Protein AF-0000000085033219 (afdb_homodimer)

Nearest PDB structures (foldseek):
  3vfz-assembly3_A  TM=9.852E-01  e=6.776E-02  Mycobacterium tuberculosis
  5uxx-assembly1_A  TM=9.457E-01  e=5.211E-02  Bartonella quintana str. Toulouse
  6dxo-assembly1_A  TM=9.756E-01  e=1.223E-01  Streptomyces venezuelae ATCC 10712
  3hug-assembly6_K  TM=9.506E-01  e=1.146E-01  Mycobacterium tuberculosis H37Rv
  6kon-assembly1_F  TM=8.992E-01  e=1.814E-01  Mycobacterium tuberculosis H37Rv

InterPro domains:
  IPR002852 Uncharacterised protein family UPF0251 [PF02001] (40-96)
  IPR002852 Uncharacterised protein family UPF0251 [PTHR37478] (40-101)
  IPR013324 RNA polymerase sigma factor, region 3/4-like [SSF88659] (50-93)
  IPR036388 Winged helix-like DNA-binding domain superfamily [G3DSA:1.10.10.10] (45-96)

Radius of gyration: 21.9 Å; Cα contacts (8 Å, |Δi|>4): 342; chains: 2; bounding box: 58×66×78 Å

Organism: Pyrobaculum neutrophilum (strain DSM 2338 / JCM 9278 / NBRC 100436 / V24Sta) (NCBI:txid444157)

Solvent-accessible surface area (backbone atoms only — not comparable to full-atom values): 12509 Å² total; per-residue (Å²): 138,83,80,75,76,73,76,73,74,74,79,60,81,69,77,55,54,59,55,59,78,64,85,59,73,57,32,30,28,40,65,34,69,68,40,95,88,56,67,72,92,65,62,36,76,41,34,32,44,34,52,45,49,38,31,36,43,48,63,70,58,42,50,64,65,58,41,13,58,71,39,48,38,51,55,72,54,42,51,52,42,42,53,50,39,48,22,47,52,33,46,18,63,76,68,62,36,26,38,33,39,35,72,58,60,65,82,62,82,124,138,83,79,75,75,73,76,72,76,70,79,68,73,75,76,53,55,60,54,58,77,62,83,60,73,58,32,30,28,40,64,36,70,67,41,95,86,57,65,73,90,65,64,36,76,40,34,33,42,34,52,43,48,38,31,36,44,49,63,70,59,43,50,65,65,58,40,14,59,71,40,48,37,50,56,72,54,42,51,51,41,43,52,49,38,48,22,45,51,33,46,19,63,77,68,62,37,26,39,32,39,38,74,56,61,62,81,63,82,127

Sequence (220 aa):
MGHRRRHRWGHAGAKTRPTPTLPHEETLYIPLREAPGLRPTHYVELCSYELEAMYLIHVAGLTTEEAAQKIGVSKATLWRILEQARHKVAKALTERLPLKLVSCRDGEPQMGHRRRHRWGHAGAKTRPTPTLPHEETLYIPLREAPGLRPTHYVELCSYELEAMYLIHVAGLTTEEAAQKIGVSKATLWRILEQARHKVAKALTERLPLKLVSCRDGEPQ

Foldseek 3Di:
DPPPPPPPPPPVPPPPDDDDPQDDDDDDDDDDDDDPVPDDPDAFEDAPLLVQLCCVCVPVPDDLVVSCVVSVHDSVVSVVSPVVSVVRVVVCVSVVGHYHYYHDDPPDPD/DPPPPPPCPCPPPVVPDDDDPQDDDDDDDDDDDDDPVPDDPDAFEDAPLLVQLCCVCPPVPDDLVVSCVVSVHDSVVSVVSPVVSVVRVVVCVSVVGHYHYYHDDPPDPD

Structure (mmCIF, N/CA/C/O backbone):
data_AF-0000000085033219-model_v1
#
loop_
_entity.id
_entity.type
_entity.pdbx_description
1 polymer 'Uncharacterized protein'
#
loop_
_atom_site.group_PDB
_atom_site.id
_atom_site.type_symbol
_atom_site.label_atom_id
_atom_site.label_alt_id
_atom_site.label_comp_id
_atom_site.label_asym_id
_atom_site.label_entity_id
_atom_site.label_seq_id
_atom_site.pdbx_PDB_ins_code
_atom_site.Cartn_x
_atom_site.Cartn_y
_atom_site.Cartn_z
_atom_site.occupancy
_atom_site.B_iso_or_equiv
_atom_site.auth_seq_id
_atom_site.auth_comp_id
_atom_site.auth_asym_id
_atom_site.auth_atom_id
_atom_site.pdbx_PDB_model_num
ATOM 1 N N . MET A 1 1 ? 28.703 38.906 37.094 1 35 1 MET A N 1
ATOM 2 C CA . MET A 1 1 ? 28.062 39.125 35.781 1 35 1 MET A CA 1
ATOM 3 C C . MET A 1 1 ? 28.109 37.844 34.969 1 35 1 MET A C 1
ATOM 5 O O . MET A 1 1 ? 29.141 37.5 34.375 1 35 1 MET A O 1
ATOM 9 N N . GLY A 1 2 ? 27.578 36.656 35.5 1 35.25 2 GLY A N 1
ATOM 10 C CA . GLY A 1 2 ? 27.547 35.281 35 1 35.25 2 GLY A CA 1
ATOM 11 C C . GLY A 1 2 ? 26.781 35.156 33.688 1 35.25 2 GLY A C 1
ATOM 12 O O . GLY A 1 2 ? 25.625 35.562 33.594 1 35.25 2 GLY A O 1
ATOM 13 N N . HIS A 1 3 ? 27.453 35.25 32.5 1 47.06 3 HIS A N 1
ATOM 14 C CA . HIS A 1 3 ? 26.984 35.062 31.141 1 47.06 3 HIS A CA 1
ATOM 15 C C . HIS A 1 3 ? 26.312 33.688 30.984 1 47.06 3 HIS A C 1
ATOM 17 O O . HIS A 1 3 ? 27 32.656 30.953 1 47.06 3 HIS A O 1
ATOM 23 N N . ARG A 1 4 ? 25.109 33.406 31.531 1 47.75 4 ARG A N 1
ATOM 24 C CA . ARG A 1 4 ? 24.359 32.219 31.172 1 47.75 4 ARG A CA 1
ATOM 25 C C . ARG A 1 4 ? 24.125 32.125 29.672 1 47.75 4 ARG A C 1
ATOM 27 O O . ARG A 1 4 ? 23.438 32.969 29.094 1 47.75 4 ARG A O 1
ATOM 34 N N . ARG A 1 5 ? 25.109 31.719 28.859 1 45.72 5 ARG A N 1
ATOM 35 C CA . ARG A 1 5 ? 24.859 31.375 27.469 1 45.72 5 ARG A CA 1
ATOM 36 C C . ARG A 1 5 ? 23.734 30.359 27.344 1 45.72 5 ARG A C 1
ATOM 38 O O . ARG A 1 5 ? 23.812 29.25 27.875 1 45.72 5 ARG A O 1
ATOM 45 N N . ARG A 1 6 ? 22.469 30.859 27.328 1 46.78 6 ARG A N 1
ATOM 46 C CA . ARG A 1 6 ? 21.344 30.062 26.859 1 46.78 6 ARG A CA 1
ATOM 47 C C . ARG A 1 6 ? 21.672 29.391 25.531 1 46.78 6 ARG A C 1
ATOM 49 O O . ARG A 1 6 ? 21.922 30.062 24.531 1 46.78 6 ARG A O 1
ATOM 56 N N . HIS A 1 7 ? 22.484 28.328 25.562 1 39.31 7 HIS A N 1
ATOM 57 C CA . HIS A 1 7 ? 22.5 27.484 24.375 1 39.31 7 HIS A CA 1
ATOM 58 C C . HIS A 1 7 ? 21.094 27.312 23.812 1 39.31 7 HIS A C 1
ATOM 60 O O . HIS A 1 7 ? 20.188 26.844 24.5 1 39.31 7 HIS A O 1
ATOM 66 N N . ARG A 1 8 ? 20.422 28.344 23.141 1 42.59 8 ARG A N 1
ATOM 67 C CA . ARG A 1 8 ? 19.266 28.125 22.281 1 42.59 8 ARG A CA 1
ATOM 68 C C . ARG A 1 8 ? 19.453 26.891 21.406 1 42.59 8 ARG A C 1
ATOM 70 O O . ARG A 1 8 ? 20.266 26.906 20.469 1 42.59 8 ARG A O 1
ATOM 77 N N . TRP A 1 9 ? 19.703 25.734 21.984 1 38.06 9 TRP A N 1
ATOM 78 C CA . TRP A 1 9 ? 19.516 24.562 21.125 1 38.06 9 TRP A CA 1
ATOM 79 C C . TRP A 1 9 ? 18.391 24.797 20.141 1 38.06 9 TRP A C 1
ATOM 81 O O . TRP A 1 9 ? 17.25 25.094 20.531 1 38.06 9 TRP A O 1
ATOM 91 N N . GLY A 1 10 ? 18.516 25.625 19.016 1 35.03 10 GLY A N 1
ATOM 92 C CA . GLY A 1 10 ? 17.672 25.75 17.828 1 35.03 10 GLY A CA 1
ATOM 93 C C . GLY A 1 10 ? 16.969 24.453 17.484 1 35.03 10 GLY A C 1
ATOM 94 O O . GLY A 1 10 ? 17.609 23.469 17.094 1 35.03 10 GLY A O 1
ATOM 95 N N . HIS A 1 11 ? 16.078 23.984 18.266 1 39.97 11 HIS A N 1
ATOM 96 C CA . HIS A 1 11 ? 15.18 22.906 17.828 1 39.97 11 HIS A CA 1
ATOM 97 C C . HIS A 1 11 ? 14.57 23.219 16.469 1 39.97 11 HIS A C 1
ATOM 99 O O . HIS A 1 11 ? 13.539 23.875 16.375 1 39.97 11 HIS A O 1
ATOM 105 N N . ALA A 1 12 ? 15.336 23.703 15.531 1 38.53 12 ALA A N 1
ATOM 106 C CA . ALA A 1 12 ? 14.914 24.094 14.188 1 38.53 12 ALA A CA 1
ATOM 107 C C . ALA A 1 12 ? 13.93 23.078 13.602 1 38.53 12 ALA A C 1
ATOM 109 O O . ALA A 1 12 ? 13.586 23.156 12.422 1 38.53 12 ALA A O 1
ATOM 110 N N . GLY A 1 13 ? 13.953 21.719 13.906 1 43.59 13 GLY A N 1
ATOM 111 C CA . GLY A 1 13 ? 13.383 20.906 12.844 1 43.59 13 GLY A CA 1
ATOM 112 C C . GLY A 1 13 ? 11.992 21.359 12.438 1 43.59 13 GLY A C 1
ATOM 113 O O . GLY A 1 13 ? 11.047 21.266 13.219 1 43.59 13 GLY A O 1
ATOM 114 N N . ALA A 1 14 ? 11.789 22.422 11.93 1 45.25 14 ALA A N 1
ATOM 115 C CA . ALA A 1 14 ? 10.555 22.969 11.367 1 45.25 14 ALA A CA 1
ATOM 116 C C . ALA A 1 14 ? 9.648 21.859 10.867 1 45.25 14 ALA A C 1
ATOM 118 O O . ALA A 1 14 ? 10.016 21.109 9.961 1 45.25 14 ALA A O 1
ATOM 119 N N . LYS A 1 15 ? 8.953 21.047 11.703 1 51.84 15 LYS A N 1
ATOM 120 C CA . LYS A 1 15 ? 7.961 20.016 11.398 1 51.84 15 LYS A CA 1
ATOM 121 C C . LYS A 1 15 ? 7 20.5 10.312 1 51.84 15 LYS A C 1
ATOM 123 O O . LYS A 1 15 ? 6.148 21.344 10.555 1 51.84 15 LYS A O 1
ATOM 128 N N . THR A 1 16 ? 7.664 20.969 9.102 1 61.47 16 THR A N 1
ATOM 129 C CA . THR A 1 16 ? 6.691 21.375 8.094 1 61.47 16 THR A CA 1
ATOM 130 C C . THR A 1 16 ? 5.613 20.312 7.922 1 61.47 16 THR A C 1
ATOM 132 O O . THR A 1 16 ? 5.926 19.109 7.84 1 61.47 16 THR A O 1
ATOM 135 N N . ARG A 1 17 ? 4.5 20.625 8.445 1 68.56 17 ARG A N 1
ATOM 136 C CA . ARG A 1 17 ? 3.34 19.75 8.352 1 68.56 17 ARG A CA 1
ATOM 137 C C . ARG A 1 17 ? 2.965 19.484 6.898 1 68.56 17 ARG A C 1
ATOM 139 O O . ARG A 1 17 ? 2.916 20.422 6.09 1 68.56 17 ARG A O 1
ATOM 146 N N . PRO A 1 18 ? 2.898 18.25 6.539 1 73.12 18 PRO A N 1
ATOM 147 C CA . PRO A 1 18 ? 2.463 17.984 5.164 1 73.12 18 PRO A CA 1
ATOM 148 C C . PRO A 1 18 ? 1.112 18.625 4.84 1 73.12 18 PRO A C 1
ATOM 150 O O . PRO A 1 18 ? 0.24 18.703 5.707 1 73.12 18 PRO A O 1
ATOM 153 N N . THR A 1 19 ? 0.916 19.422 3.846 1 68.06 19 THR A N 1
ATOM 154 C CA . THR A 1 19 ? -0.348 19.953 3.355 1 68.06 19 THR A CA 1
ATOM 155 C C . THR A 1 19 ? -0.912 19.078 2.24 1 68.06 19 THR A C 1
ATOM 157 O O . THR A 1 19 ? -0.521 19.219 1.079 1 68.06 19 THR A O 1
ATOM 160 N N . PRO A 1 20 ? -1.771 18.156 2.652 1 64.5 20 PRO A N 1
ATOM 161 C CA . PRO A 1 20 ? -2.279 17.297 1.58 1 64.5 20 PRO A CA 1
ATOM 162 C C . PRO A 1 20 ? -3.18 18.047 0.601 1 64.5 20 PRO A C 1
ATOM 164 O O . PRO A 1 20 ? -3.92 18.953 1.003 1 64.5 20 PRO A O 1
ATOM 167 N N . THR A 1 21 ? -3.004 17.906 -0.651 1 66.75 21 THR A N 1
ATOM 168 C CA . THR A 1 21 ? -3.83 18.516 -1.681 1 66.75 21 THR A CA 1
ATOM 169 C C . THR A 1 21 ? -4.871 17.531 -2.203 1 66.75 21 THR A C 1
ATOM 171 O O . THR A 1 21 ? -5.844 17.938 -2.85 1 66.75 21 THR A O 1
ATOM 174 N N . LEU A 1 22 ? -4.703 16.281 -1.972 1 64.38 22 LEU A N 1
ATOM 175 C CA . LEU A 1 22 ? -5.641 15.32 -2.543 1 64.38 22 LEU A CA 1
ATOM 176 C C . LEU A 1 22 ? -6.969 15.352 -1.798 1 64.38 22 LEU A C 1
ATOM 178 O O . LEU A 1 22 ? -6.996 15.305 -0.565 1 64.38 22 LEU A O 1
ATOM 182 N N . PRO A 1 23 ? -7.992 15.781 -2.619 1 60.44 23 PRO A N 1
ATOM 183 C CA . PRO A 1 23 ? -9.305 15.75 -1.969 1 60.44 23 PRO A CA 1
ATOM 184 C C . PRO A 1 23 ? -9.648 14.375 -1.398 1 60.44 23 PRO A C 1
ATOM 186 O O . PRO A 1 23 ? -9.289 13.352 -1.989 1 60.44 23 PRO A O 1
ATOM 189 N N . HIS A 1 24 ? -9.773 14.25 -0.153 1 63 24 HIS A N 1
ATOM 190 C CA . HIS A 1 24 ? -10.164 12.883 0.183 1 63 24 HIS A CA 1
ATOM 191 C C . HIS A 1 24 ? -11.453 12.867 0.995 1 63 24 HIS A C 1
ATOM 193 O O . HIS A 1 24 ? -11.625 13.664 1.917 1 63 24 HIS A O 1
ATOM 199 N N . GLU A 1 25 ? -12.508 12.414 0.262 1 71.56 25 GLU A N 1
ATOM 200 C CA . GLU A 1 25 ? -13.633 11.93 1.056 1 71.56 25 GLU A CA 1
ATOM 201 C C . GLU A 1 25 ? -13.25 10.68 1.849 1 71.56 25 GLU A C 1
ATOM 203 O O . GLU A 1 25 ? -12.422 9.883 1.404 1 71.56 25 GLU A O 1
ATOM 208 N N . GLU A 1 26 ? -13.703 10.703 3.062 1 84.75 26 GLU A N 1
ATOM 209 C CA . GLU A 1 26 ? -13.414 9.539 3.889 1 84.75 26 GLU A CA 1
ATOM 210 C C . GLU A 1 26 ? -13.891 8.25 3.221 1 84.75 26 GLU A C 1
ATOM 212 O O . GLU A 1 26 ? -15.039 8.18 2.762 1 84.75 26 GLU A O 1
ATOM 217 N N . THR A 1 27 ? -13.078 7.422 2.916 1 92.62 27 THR A N 1
ATOM 218 C CA . THR A 1 27 ? -13.352 6.141 2.277 1 92.62 27 THR A CA 1
ATOM 219 C C . THR A 1 27 ? -12.883 4.984 3.156 1 92.62 27 THR A C 1
ATOM 221 O O . THR A 1 27 ? -11.82 5.066 3.779 1 92.62 27 THR A O 1
ATOM 224 N N . LEU A 1 28 ? -13.758 4.051 3.271 1 94.75 28 LEU A N 1
ATOM 225 C CA . LEU A 1 28 ? -13.438 2.854 4.047 1 94.75 28 LEU A CA 1
ATOM 226 C C . LEU A 1 28 ? -13.32 1.635 3.137 1 94.75 28 LEU A C 1
ATOM 228 O O . LEU A 1 28 ? -14.242 1.32 2.387 1 94.75 28 LEU A O 1
ATOM 232 N N . TYR A 1 29 ? -12.148 1.081 3.098 1 96.25 29 TYR A N 1
ATOM 233 C CA . TYR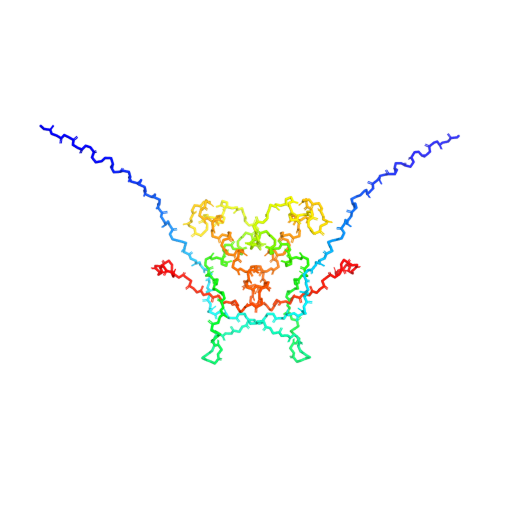 A 1 29 ? -11.961 -0.198 2.422 1 96.25 29 TYR A CA 1
ATOM 234 C C . TYR A 1 29 ? -12.258 -1.36 3.361 1 96.25 29 TYR A C 1
ATOM 236 O O . TYR A 1 29 ? -11.586 -1.53 4.379 1 96.25 29 TYR A O 1
ATOM 244 N N . ILE A 1 30 ? -13.141 -2.18 2.984 1 95.31 30 ILE A N 1
ATOM 245 C CA . ILE A 1 30 ? -13.555 -3.293 3.832 1 95.31 30 ILE A CA 1
ATOM 246 C C . ILE A 1 30 ? -13.227 -4.613 3.143 1 95.31 30 ILE A C 1
ATOM 248 O O . ILE A 1 30 ? -13.578 -4.82 1.98 1 95.31 30 ILE A O 1
ATOM 252 N N . PRO A 1 31 ? -12.477 -5.477 3.889 1 95.31 31 PRO A N 1
ATOM 253 C CA . PRO A 1 31 ? -12.219 -6.801 3.318 1 95.31 31 PRO A CA 1
ATOM 254 C C . PRO A 1 31 ? -13.445 -7.715 3.367 1 95.31 31 PRO A C 1
ATOM 256 O O . PRO A 1 31 ? -14.086 -7.84 4.414 1 95.31 31 PRO A O 1
ATOM 259 N N . LEU A 1 32 ? -13.758 -8.18 2.264 1 91.69 32 LEU A N 1
ATOM 260 C CA . LEU A 1 32 ? -14.852 -9.141 2.145 1 91.69 32 LEU A CA 1
ATOM 261 C C . LEU A 1 32 ? -14.398 -10.391 1.397 1 91.69 32 LEU A C 1
ATOM 263 O O . LEU A 1 32 ? -13.484 -10.328 0.572 1 91.69 32 LEU A O 1
ATOM 267 N N . ARG A 1 33 ? -14.977 -11.43 1.818 1 86.12 33 ARG A N 1
ATOM 268 C CA . ARG A 1 33 ? -14.75 -12.625 1.013 1 86.12 33 ARG A CA 1
ATOM 269 C C . ARG A 1 33 ? -15.484 -12.539 -0.32 1 86.12 33 ARG A C 1
ATOM 271 O O . ARG A 1 33 ? -16.625 -12.047 -0.379 1 86.12 33 ARG A O 1
ATOM 278 N N . GLU A 1 34 ? -14.828 -12.875 -1.313 1 76.62 34 GLU A N 1
ATOM 279 C CA . GLU A 1 34 ? -15.469 -12.836 -2.625 1 76.62 34 GLU A CA 1
ATOM 280 C C . GLU A 1 34 ? -16.688 -13.75 -2.666 1 76.62 34 GLU A C 1
ATOM 282 O O . GLU A 1 34 ? -16.656 -14.867 -2.15 1 76.62 34 GLU A O 1
ATOM 287 N N . ALA A 1 35 ? -17.812 -13.156 -3.059 1 75.69 35 ALA A N 1
ATOM 288 C CA . ALA A 1 35 ? -19.062 -13.891 -3.248 1 75.69 35 ALA A CA 1
ATOM 289 C C . ALA A 1 35 ? -19.656 -13.617 -4.629 1 75.69 35 ALA A C 1
ATOM 291 O O . ALA A 1 35 ? -19.328 -12.609 -5.262 1 75.69 35 ALA A O 1
ATOM 292 N N . PRO A 1 36 ? -20.281 -14.641 -5.156 1 73.75 36 PRO A N 1
ATOM 293 C CA . PRO A 1 36 ? -20.859 -14.492 -6.492 1 73.75 36 PRO A CA 1
ATOM 294 C C . PRO A 1 36 ? -21.547 -13.141 -6.695 1 73.75 36 PRO A C 1
ATOM 296 O O . PRO A 1 36 ? -21.484 -12.57 -7.789 1 73.75 36 PRO A O 1
ATOM 299 N N . GLY A 1 37 ? -22.031 -12.5 -5.809 1 72.81 37 GLY A N 1
ATOM 300 C CA . GLY A 1 37 ? -22.688 -11.203 -5.941 1 72.81 37 GLY A CA 1
ATOM 301 C C . GLY A 1 37 ? -21.734 -10.039 -5.777 1 72.81 37 GLY A C 1
ATOM 302 O O . GLY A 1 37 ? -22.062 -8.898 -6.109 1 72.81 37 GLY A O 1
ATOM 303 N N . LEU A 1 38 ? -20.547 -10.391 -5.391 1 74.81 38 LEU A N 1
ATOM 304 C CA . LEU A 1 38 ? -19.578 -9.344 -5.141 1 74.81 38 LEU A CA 1
ATOM 305 C C . LEU A 1 38 ? -18.391 -9.469 -6.09 1 74.81 38 LEU A C 1
ATOM 307 O O . LEU A 1 38 ? -17.266 -9.711 -5.648 1 74.81 38 LEU A O 1
ATOM 311 N N . ARG A 1 39 ? -18.672 -9.336 -7.414 1 77.81 39 ARG A N 1
ATOM 312 C CA . ARG A 1 39 ? -17.609 -9.406 -8.414 1 77.81 39 ARG A CA 1
ATOM 313 C C . ARG A 1 39 ? -17.5 -8.102 -9.188 1 77.81 39 ARG A C 1
ATOM 315 O O . ARG A 1 39 ? -18.156 -7.926 -10.219 1 77.81 39 ARG A O 1
ATOM 322 N N . PRO A 1 40 ? -16.734 -7.289 -8.578 1 83.81 40 PRO A N 1
ATOM 323 C CA . PRO A 1 40 ? -16.578 -6.031 -9.312 1 83.81 40 PRO A CA 1
ATOM 324 C C . PRO A 1 40 ? -15.961 -6.227 -10.695 1 83.81 40 PRO A C 1
ATOM 326 O O . PRO A 1 40 ? -15.164 -7.145 -10.898 1 83.81 40 PRO A O 1
ATOM 329 N N . THR A 1 41 ? -16.422 -5.391 -11.641 1 86.56 41 THR A N 1
ATOM 330 C CA . THR A 1 41 ? -15.938 -5.469 -13.016 1 86.56 41 THR A CA 1
ATOM 331 C C . THR A 1 41 ? -14.562 -4.824 -13.141 1 86.56 41 THR A C 1
ATOM 333 O O . THR A 1 41 ? -13.734 -5.27 -13.938 1 86.56 41 THR A O 1
ATOM 336 N N . HIS A 1 42 ? -14.375 -3.781 -12.305 1 94.31 42 HIS A N 1
ATOM 337 C CA . HIS A 1 42 ? -13.086 -3.104 -12.305 1 94.31 42 HIS A CA 1
ATOM 338 C C . HIS A 1 42 ? -12.398 -3.223 -10.945 1 94.31 42 HIS A C 1
ATOM 340 O O . HIS A 1 42 ? -13 -2.918 -9.914 1 94.31 42 HIS A O 1
ATOM 346 N N . TYR A 1 43 ? -11.32 -3.74 -10.984 1 95.69 43 TYR A N 1
ATOM 347 C CA . TYR A 1 43 ? -10.547 -3.904 -9.75 1 95.69 43 TYR A CA 1
ATOM 348 C C . TYR A 1 43 ? -9.062 -4.016 -10.047 1 95.69 43 TYR A C 1
ATOM 350 O O . TYR A 1 43 ? -8.664 -4.172 -11.203 1 95.69 43 TYR A O 1
ATOM 358 N N . VAL A 1 44 ? -8.266 -3.828 -9.047 1 97.62 44 VAL A N 1
ATOM 359 C CA . VAL A 1 44 ? -6.836 -4.105 -9.086 1 97.62 44 VAL A CA 1
ATOM 360 C C . VAL A 1 44 ? -6.539 -5.426 -8.383 1 97.62 44 VAL A C 1
ATOM 362 O O . VAL A 1 44 ? -7.094 -5.703 -7.316 1 97.62 44 VAL A O 1
ATOM 365 N N . GLU A 1 45 ? -5.668 -6.23 -8.977 1 95.38 45 GLU A N 1
ATOM 366 C CA . GLU A 1 45 ? -5.309 -7.504 -8.359 1 95.38 45 GLU A CA 1
ATOM 367 C C . GLU A 1 45 ? -3.945 -7.422 -7.68 1 95.38 45 GLU A C 1
ATOM 369 O O . GLU A 1 45 ? -2.996 -6.867 -8.234 1 95.38 45 GLU A O 1
ATOM 374 N N . LEU A 1 46 ? -3.881 -7.895 -6.543 1 96.19 46 LEU A N 1
ATOM 375 C CA . LEU A 1 46 ? -2.635 -8.062 -5.805 1 96.19 46 LEU A CA 1
ATOM 376 C C . LEU A 1 46 ? -2.371 -9.531 -5.508 1 96.19 46 LEU A C 1
ATOM 378 O O . LEU A 1 46 ? -3.156 -10.18 -4.812 1 96.19 46 LEU A O 1
ATOM 382 N N . CYS A 1 47 ? -1.279 -10 -5.977 1 93.5 47 CYS A N 1
ATOM 383 C CA . CYS A 1 47 ? -0.957 -11.414 -5.824 1 93.5 47 CYS A CA 1
ATOM 384 C C . CYS A 1 47 ? -0.451 -11.711 -4.418 1 93.5 47 CYS A C 1
ATOM 386 O O . CYS A 1 47 ? 0.118 -10.836 -3.76 1 93.5 47 CYS A O 1
ATOM 388 N N . SER A 1 48 ? -0.576 -12.93 -4.059 1 92.44 48 SER A N 1
ATOM 389 C CA . SER A 1 48 ? -0.166 -13.383 -2.732 1 92.44 48 SER A CA 1
ATOM 390 C C . SER A 1 48 ? 1.316 -13.109 -2.49 1 92.44 48 SER A C 1
ATOM 392 O O . SER A 1 48 ? 1.711 -12.719 -1.391 1 92.44 48 SER A O 1
ATOM 394 N N . TYR A 1 49 ? 2.197 -13.336 -3.518 1 91.69 49 TYR A N 1
ATOM 395 C CA . TYR A 1 49 ? 3.629 -13.125 -3.324 1 91.69 49 TYR A CA 1
ATOM 396 C C . TYR A 1 49 ? 3.951 -11.641 -3.188 1 91.69 49 TYR A C 1
ATOM 398 O O . TYR A 1 49 ? 4.898 -11.266 -2.494 1 91.69 49 TYR A O 1
ATOM 406 N N . GLU A 1 50 ? 3.168 -10.812 -3.889 1 96 50 GLU A N 1
ATOM 407 C CA . GLU A 1 50 ? 3.311 -9.367 -3.75 1 96 50 GLU A CA 1
ATOM 408 C C . GLU A 1 50 ? 2.977 -8.914 -2.332 1 96 50 GLU A C 1
ATOM 410 O O . GLU A 1 50 ? 3.713 -8.117 -1.739 1 96 50 GLU A O 1
ATOM 415 N N . LEU A 1 51 ? 1.883 -9.453 -1.877 1 96.44 51 LEU A N 1
ATOM 416 C CA . LEU A 1 51 ? 1.472 -9.148 -0.511 1 96.44 51 LEU A CA 1
ATOM 417 C C . LEU A 1 51 ? 2.512 -9.633 0.491 1 96.44 51 LEU A C 1
ATOM 419 O O . LEU A 1 51 ? 2.834 -8.93 1.452 1 96.44 51 LEU A O 1
ATOM 423 N N . GLU A 1 52 ? 2.975 -10.781 0.275 1 95.38 52 GLU A N 1
ATOM 424 C CA . GLU A 1 52 ? 4.008 -11.344 1.146 1 95.38 52 GLU A CA 1
ATOM 425 C C . GLU A 1 52 ? 5.258 -10.469 1.143 1 95.38 52 GLU A C 1
ATOM 427 O O . GLU A 1 52 ? 5.848 -10.211 2.195 1 95.38 52 GLU A O 1
ATOM 432 N N . ALA A 1 53 ? 5.648 -10.078 0.003 1 97.06 53 ALA A N 1
ATOM 433 C CA . ALA A 1 53 ? 6.812 -9.203 -0.103 1 97.06 53 ALA A CA 1
ATOM 434 C C . ALA A 1 53 ? 6.629 -7.938 0.726 1 97.06 53 ALA A C 1
ATOM 436 O O . ALA A 1 53 ? 7.52 -7.547 1.48 1 97.06 53 ALA A O 1
ATOM 437 N N . MET A 1 54 ? 5.52 -7.336 0.584 1 98.38 54 MET A N 1
ATOM 438 C CA . MET A 1 54 ? 5.234 -6.133 1.359 1 98.38 54 MET A CA 1
ATOM 439 C C . MET A 1 54 ? 5.27 -6.43 2.855 1 98.38 54 MET A C 1
ATOM 441 O O . MET A 1 54 ? 5.809 -5.641 3.635 1 98.38 54 MET A O 1
ATOM 445 N N . TYR A 1 55 ? 4.672 -7.574 3.223 1 98.12 55 TYR A N 1
ATOM 446 C CA . TYR A 1 55 ? 4.664 -7.949 4.633 1 98.12 55 TYR A CA 1
ATOM 447 C C . TYR A 1 55 ? 6.082 -8.094 5.168 1 98.12 55 TYR A C 1
ATOM 449 O O . TYR A 1 55 ? 6.418 -7.535 6.211 1 98.12 55 TYR A O 1
ATOM 457 N N . LEU A 1 56 ? 6.875 -8.836 4.539 1 98.19 56 LEU A N 1
ATOM 458 C CA . LEU A 1 56 ? 8.227 -9.141 5 1 98.19 56 LEU A CA 1
ATOM 459 C C . LEU A 1 56 ? 9.047 -7.863 5.156 1 98.19 56 LEU A C 1
ATOM 461 O O . LEU A 1 56 ? 9.812 -7.723 6.117 1 98.19 56 LEU A O 1
ATOM 465 N N . ILE A 1 57 ? 8.828 -6.949 4.258 1 98.75 57 ILE A N 1
ATOM 466 C CA . ILE A 1 57 ? 9.656 -5.75 4.23 1 98.75 57 ILE A CA 1
ATOM 467 C C . ILE A 1 57 ? 9.055 -4.684 5.145 1 98.75 57 ILE A C 1
ATOM 469 O O . ILE A 1 57 ? 9.742 -4.152 6.02 1 98.75 57 ILE A O 1
ATOM 473 N N . HIS A 1 58 ? 7.812 -4.441 5.055 1 98.62 58 HIS A N 1
ATOM 474 C CA . HIS A 1 58 ? 7.227 -3.252 5.668 1 98.62 58 HIS A CA 1
ATOM 475 C C . HIS A 1 58 ? 6.668 -3.562 7.051 1 98.62 58 HIS A C 1
ATOM 477 O O . HIS A 1 58 ? 6.477 -2.656 7.867 1 98.62 58 HIS A O 1
ATOM 483 N N . VAL A 1 59 ? 6.336 -4.762 7.363 1 98.44 59 VAL A N 1
ATOM 484 C CA . VAL A 1 59 ? 5.75 -5.117 8.656 1 98.44 59 VAL A CA 1
ATOM 485 C C . VAL A 1 59 ? 6.762 -5.906 9.477 1 98.44 59 VAL A C 1
ATOM 487 O O . VAL A 1 59 ? 7.098 -5.516 10.602 1 98.44 59 VAL A O 1
ATOM 490 N N . ALA A 1 60 ? 7.285 -6.938 8.883 1 98.12 60 ALA A N 1
ATOM 491 C CA . ALA A 1 60 ? 8.227 -7.793 9.602 1 98.12 60 ALA A CA 1
ATOM 492 C C . ALA A 1 60 ? 9.594 -7.125 9.719 1 98.12 60 ALA A C 1
ATOM 494 O O . ALA A 1 60 ? 10.422 -7.527 10.539 1 98.12 60 ALA A O 1
ATOM 495 N N . GLY A 1 61 ? 9.898 -6.223 8.836 1 98.25 61 GLY A N 1
ATOM 496 C CA . GLY A 1 61 ? 11.117 -5.438 8.93 1 98.25 61 GLY A CA 1
ATOM 497 C C . GLY A 1 61 ? 12.344 -6.184 8.453 1 98.25 61 GLY A C 1
ATOM 498 O O . GLY A 1 61 ? 13.461 -5.902 8.898 1 98.25 61 GLY A O 1
ATOM 499 N N . LEU A 1 62 ? 12.242 -7.145 7.656 1 98.44 62 LEU A N 1
ATOM 500 C CA . LEU A 1 62 ? 13.391 -7.863 7.113 1 98.44 62 LEU A CA 1
ATOM 501 C C . LEU A 1 62 ? 14.172 -6.984 6.145 1 98.44 62 LEU A C 1
ATOM 503 O O . LEU A 1 62 ? 13.602 -6.078 5.523 1 98.44 62 LEU A O 1
ATOM 507 N N . THR A 1 63 ? 15.422 -7.336 5.992 1 98.25 63 THR A N 1
ATOM 508 C CA . THR A 1 63 ? 16.203 -6.719 4.93 1 98.25 63 THR A CA 1
ATOM 509 C C . THR A 1 63 ? 15.812 -7.273 3.566 1 98.25 63 THR A C 1
ATOM 511 O O . THR A 1 63 ? 15.172 -8.328 3.48 1 98.25 63 THR A O 1
ATOM 514 N N . THR A 1 64 ? 16.125 -6.508 2.584 1 97.88 64 THR A N 1
ATOM 515 C CA . THR A 1 64 ? 15.859 -6.957 1.222 1 97.88 64 THR A CA 1
ATOM 516 C C . THR A 1 64 ? 16.453 -8.344 0.98 1 97.88 64 THR A C 1
ATOM 518 O O . THR A 1 64 ? 15.828 -9.195 0.354 1 97.88 64 THR A O 1
ATOM 521 N N . GLU A 1 65 ? 17.672 -8.539 1.466 1 97.75 65 GLU A N 1
ATOM 522 C CA . GLU A 1 65 ? 18.344 -9.82 1.288 1 97.75 65 GLU A CA 1
ATOM 523 C C . GLU A 1 65 ? 17.578 -10.945 1.978 1 97.75 65 GLU A C 1
ATOM 525 O O . GLU A 1 65 ? 17.359 -12 1.382 1 97.75 65 GLU A O 1
ATOM 530 N N . GLU A 1 66 ? 17.25 -10.766 3.188 1 97.94 66 GLU A N 1
ATOM 531 C CA . GLU A 1 66 ? 16.5 -11.758 3.951 1 97.94 66 GLU A CA 1
ATOM 532 C C . GLU A 1 66 ? 15.156 -12.062 3.297 1 97.94 66 GLU A C 1
ATOM 534 O O . GLU A 1 66 ? 14.766 -13.227 3.184 1 97.94 66 GLU A O 1
ATOM 539 N N . ALA A 1 67 ? 14.461 -11.047 2.906 1 97.62 67 ALA A N 1
ATOM 540 C CA . ALA A 1 67 ? 13.148 -11.203 2.283 1 97.62 67 ALA A CA 1
ATOM 541 C C . ALA A 1 67 ? 13.258 -11.945 0.953 1 97.62 67 ALA A C 1
ATOM 543 O O . ALA A 1 67 ? 12.453 -12.828 0.657 1 97.62 67 ALA A O 1
ATOM 544 N N . ALA A 1 68 ? 14.195 -11.586 0.162 1 96.56 68 ALA A N 1
ATOM 545 C CA . ALA A 1 68 ? 14.422 -12.242 -1.121 1 96.56 68 ALA A CA 1
ATOM 546 C C . ALA A 1 68 ? 14.672 -13.742 -0.933 1 96.56 68 ALA A C 1
ATOM 548 O O . ALA A 1 68 ? 14.125 -14.562 -1.666 1 96.56 68 ALA A O 1
ATOM 549 N N . GLN A 1 69 ? 15.5 -14.055 0.059 1 95.38 69 GLN A N 1
ATOM 550 C CA . GLN A 1 69 ? 15.797 -15.453 0.363 1 95.38 69 GLN A CA 1
ATOM 551 C C . GLN A 1 69 ? 14.539 -16.203 0.786 1 95.38 69 GLN A C 1
ATOM 553 O O . GLN A 1 69 ? 14.312 -17.344 0.363 1 95.38 69 GLN A O 1
ATOM 558 N N . LYS A 1 70 ? 13.727 -15.633 1.527 1 94.19 70 LYS A N 1
ATOM 559 C CA . LYS A 1 70 ? 12.516 -16.266 2.033 1 94.19 70 LYS A CA 1
ATOM 560 C C . LYS A 1 70 ? 11.531 -16.547 0.903 1 94.19 70 LYS A C 1
ATOM 562 O O . LYS A 1 70 ? 10.867 -17.594 0.894 1 94.19 70 LYS A O 1
ATOM 567 N N . ILE A 1 71 ? 11.406 -15.609 0.015 1 92.25 71 ILE A N 1
ATOM 568 C CA . ILE A 1 71 ? 10.492 -15.758 -1.113 1 92.25 71 ILE A CA 1
ATOM 569 C C . ILE A 1 71 ? 11.117 -16.672 -2.162 1 92.25 71 ILE A C 1
ATOM 571 O O . ILE A 1 71 ? 10.406 -17.344 -2.92 1 92.25 71 ILE A O 1
ATOM 575 N N . GLY A 1 72 ? 12.383 -16.719 -2.211 1 92.94 72 GLY A N 1
ATOM 576 C CA . GLY A 1 72 ? 13.094 -17.562 -3.162 1 92.94 72 GLY A CA 1
ATOM 577 C C . GLY A 1 72 ? 13.375 -16.859 -4.48 1 92.94 72 GLY A C 1
ATOM 578 O O . GLY A 1 72 ? 13.227 -17.469 -5.547 1 92.94 72 GLY A O 1
ATOM 579 N N . VAL A 1 73 ? 13.68 -15.633 -4.461 1 95.06 73 VAL A N 1
ATOM 580 C CA . VAL A 1 73 ? 14 -14.875 -5.664 1 95.06 73 VAL A CA 1
ATOM 581 C C . VAL A 1 73 ? 15.266 -14.055 -5.434 1 95.06 73 VAL A C 1
ATOM 583 O O . VAL A 1 73 ? 15.781 -13.992 -4.312 1 95.06 73 VAL A O 1
ATOM 586 N N . SER A 1 74 ? 15.773 -13.477 -6.508 1 95.88 74 SER A N 1
ATOM 587 C CA . SER A 1 74 ? 16.906 -12.555 -6.383 1 95.88 74 SER A CA 1
ATOM 588 C C . SER A 1 74 ? 16.469 -11.227 -5.777 1 95.88 74 SER A C 1
ATOM 590 O O . SER A 1 74 ? 15.273 -10.891 -5.797 1 95.88 74 SER A O 1
ATOM 592 N N . LYS A 1 75 ? 17.453 -10.469 -5.238 1 97.56 75 LYS A N 1
ATOM 593 C CA . LYS A 1 75 ? 17.172 -9.141 -4.711 1 97.56 75 LYS A CA 1
ATOM 594 C C . LYS A 1 75 ? 16.547 -8.242 -5.773 1 97.56 75 LYS A C 1
ATOM 596 O O . LYS A 1 75 ? 15.633 -7.473 -5.48 1 97.56 75 LYS A O 1
ATOM 601 N N . ALA A 1 76 ? 17.109 -8.336 -6.957 1 96.88 76 ALA A N 1
ATOM 602 C CA . ALA A 1 76 ? 16.594 -7.527 -8.055 1 96.88 76 ALA A CA 1
ATOM 603 C C . ALA A 1 76 ? 15.125 -7.863 -8.344 1 96.88 76 ALA A C 1
ATOM 605 O O . ALA A 1 76 ? 14.312 -6.969 -8.586 1 96.88 76 ALA A O 1
ATOM 606 N N . THR A 1 77 ? 14.75 -9.125 -8.32 1 96.56 77 THR A N 1
ATOM 607 C CA . THR A 1 77 ? 13.375 -9.562 -8.547 1 96.56 77 THR A CA 1
ATOM 608 C C . THR A 1 77 ? 12.461 -9.086 -7.418 1 96.56 77 THR A C 1
ATOM 610 O O . THR A 1 77 ? 11.328 -8.672 -7.664 1 96.56 77 THR A O 1
ATOM 613 N N . LEU A 1 78 ? 12.969 -9.172 -6.188 1 96.94 78 LEU A N 1
ATOM 614 C CA . LEU A 1 78 ? 12.172 -8.695 -5.059 1 96.94 78 LEU A CA 1
ATOM 615 C C . LEU A 1 78 ? 11.852 -7.211 -5.207 1 96.94 78 LEU A C 1
ATOM 617 O O . LEU A 1 78 ? 10.727 -6.789 -4.941 1 96.94 78 LEU A O 1
ATOM 621 N N . TRP A 1 79 ? 12.844 -6.477 -5.625 1 97.31 79 TRP A N 1
ATOM 622 C CA . TRP A 1 79 ? 12.625 -5.051 -5.832 1 97.31 79 TRP A CA 1
ATOM 623 C C . TRP A 1 79 ? 11.516 -4.812 -6.852 1 97.31 79 TRP A C 1
ATOM 625 O O . TRP A 1 79 ? 10.648 -3.957 -6.645 1 97.31 79 TRP A O 1
ATOM 635 N N . ARG A 1 80 ? 11.562 -5.582 -7.883 1 97.19 80 ARG A N 1
ATOM 636 C CA . ARG A 1 80 ? 10.539 -5.441 -8.922 1 97.19 80 ARG A CA 1
ATOM 637 C C . ARG A 1 80 ? 9.164 -5.816 -8.383 1 97.19 80 ARG A C 1
ATOM 639 O O . ARG A 1 80 ? 8.172 -5.156 -8.695 1 97.19 80 ARG A O 1
ATOM 646 N N . ILE A 1 81 ? 9.102 -6.859 -7.633 1 96.56 81 ILE A N 1
ATOM 647 C CA . ILE A 1 81 ? 7.855 -7.316 -7.02 1 96.56 81 ILE A CA 1
ATOM 648 C C . ILE A 1 81 ? 7.297 -6.227 -6.109 1 96.56 81 ILE A C 1
ATOM 650 O O . ILE A 1 81 ? 6.105 -5.91 -6.164 1 96.56 81 ILE A O 1
ATOM 654 N N . LEU A 1 82 ? 8.125 -5.652 -5.309 1 98.31 82 LEU A N 1
ATOM 655 C CA . LEU A 1 82 ? 7.711 -4.605 -4.379 1 98.31 82 LEU A CA 1
ATOM 656 C C . LEU A 1 82 ? 7.207 -3.379 -5.129 1 98.31 82 LEU A C 1
ATOM 658 O O . LEU A 1 82 ? 6.188 -2.795 -4.758 1 98.31 82 LEU A O 1
ATOM 662 N N . GLU A 1 83 ? 7.973 -2.982 -6.117 1 98.06 83 GLU A N 1
ATOM 663 C CA . GLU A 1 83 ? 7.566 -1.818 -6.898 1 98.06 83 GLU A CA 1
ATOM 664 C C . GLU A 1 83 ? 6.195 -2.031 -7.539 1 98.06 83 GLU A C 1
ATOM 666 O O . GLU A 1 83 ? 5.348 -1.137 -7.512 1 98.06 83 GLU A O 1
ATOM 671 N N . GLN A 1 84 ? 5.988 -3.18 -8.07 1 97.88 84 GLN A N 1
ATOM 672 C CA . GLN A 1 84 ? 4.699 -3.504 -8.672 1 97.88 84 GLN A CA 1
ATOM 673 C C . GLN A 1 84 ? 3.59 -3.512 -7.629 1 97.88 84 GLN A C 1
ATOM 675 O O . GLN A 1 84 ? 2.508 -2.969 -7.863 1 97.88 84 GLN A O 1
ATOM 680 N N . ALA A 1 85 ? 3.844 -4.129 -6.516 1 98.38 85 ALA A N 1
ATOM 681 C CA . ALA A 1 85 ? 2.863 -4.199 -5.434 1 98.38 85 ALA A CA 1
ATOM 682 C C . ALA A 1 85 ? 2.486 -2.805 -4.945 1 98.38 85 ALA A C 1
ATOM 684 O O . ALA A 1 85 ? 1.304 -2.49 -4.801 1 98.38 85 ALA A O 1
ATOM 685 N N . ARG A 1 86 ? 3.518 -2.004 -4.738 1 98.75 86 ARG A N 1
ATOM 686 C CA . ARG A 1 86 ? 3.299 -0.639 -4.27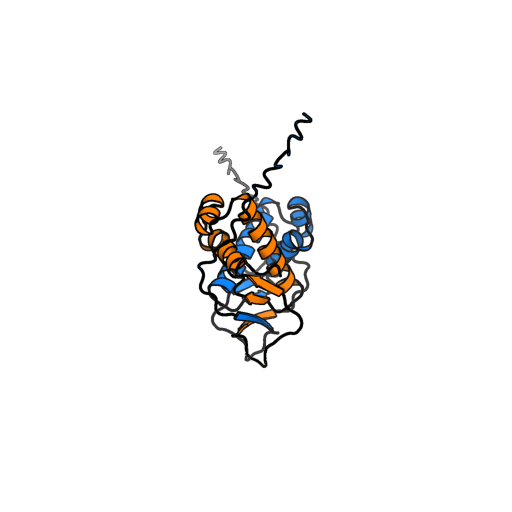 1 98.75 86 ARG A CA 1
ATOM 687 C C . ARG A 1 86 ? 2.506 0.171 -5.289 1 98.75 86 ARG A C 1
ATOM 689 O O . ARG A 1 86 ? 1.609 0.934 -4.918 1 98.75 86 ARG A O 1
ATOM 696 N N . HIS A 1 87 ? 2.836 -0.01 -6.508 1 98.81 87 HIS A N 1
ATOM 697 C CA . HIS A 1 87 ? 2.111 0.665 -7.578 1 98.81 87 HIS A CA 1
ATOM 698 C C . HIS A 1 87 ? 0.642 0.257 -7.59 1 98.81 87 HIS A C 1
ATOM 700 O O . HIS A 1 87 ? -0.244 1.113 -7.617 1 98.81 87 HIS A O 1
ATOM 706 N N . LYS A 1 88 ? 0.394 -1.015 -7.582 1 98.62 88 LYS A N 1
ATOM 707 C CA . LYS A 1 88 ? -0.966 -1.542 -7.633 1 98.62 88 LYS A CA 1
ATOM 708 C C . LYS A 1 88 ? -1.792 -1.044 -6.449 1 98.62 88 LYS A C 1
ATOM 710 O O . LYS A 1 88 ? -2.932 -0.607 -6.621 1 98.62 88 LYS A O 1
ATOM 715 N N . VAL A 1 89 ? -1.25 -1.099 -5.301 1 98.81 89 VAL A N 1
ATOM 716 C CA . VAL A 1 89 ? -1.95 -0.684 -4.09 1 98.81 89 VAL A CA 1
ATOM 717 C C . VAL A 1 89 ? -2.244 0.814 -4.148 1 98.81 89 VAL A C 1
ATOM 719 O O . VAL A 1 89 ? -3.371 1.242 -3.896 1 98.81 89 VAL A O 1
ATOM 722 N N . ALA A 1 90 ? -1.233 1.624 -4.473 1 98.62 90 ALA A N 1
ATOM 723 C CA . ALA A 1 90 ? -1.422 3.07 -4.57 1 98.62 90 ALA A CA 1
ATOM 724 C C . ALA A 1 90 ? -2.494 3.414 -5.602 1 98.62 90 ALA A C 1
ATOM 726 O O . ALA A 1 90 ? -3.332 4.289 -5.367 1 98.62 90 ALA A O 1
ATOM 727 N N . LYS A 1 91 ? -2.449 2.742 -6.715 1 98.31 91 LYS A N 1
ATOM 728 C CA . LYS A 1 91 ? -3.439 2.977 -7.758 1 98.31 91 LYS A CA 1
ATOM 729 C C . LYS A 1 91 ? -4.848 2.664 -7.262 1 98.31 91 LYS A C 1
ATOM 731 O O . LYS A 1 91 ? -5.77 3.463 -7.445 1 98.31 91 LYS A O 1
ATOM 736 N N . ALA A 1 92 ? -5.016 1.477 -6.672 1 98.25 92 ALA A N 1
ATOM 737 C CA . ALA A 1 92 ? -6.328 1.078 -6.164 1 98.25 92 ALA A CA 1
ATOM 738 C C . ALA A 1 92 ? -6.879 2.113 -5.188 1 98.25 92 ALA A C 1
ATOM 740 O O . ALA A 1 92 ? -8.039 2.518 -5.289 1 98.25 92 ALA A O 1
ATOM 741 N N . LEU A 1 93 ? -6.051 2.568 -4.281 1 97.19 93 LEU A N 1
ATOM 742 C CA . LEU A 1 93 ? -6.492 3.465 -3.217 1 97.19 93 LEU A CA 1
ATOM 743 C C . LEU A 1 93 ? -6.758 4.863 -3.762 1 97.19 93 LEU A C 1
ATOM 745 O O . LEU A 1 93 ? -7.742 5.504 -3.385 1 97.19 93 LEU A O 1
ATOM 749 N N . THR A 1 94 ? -5.922 5.375 -4.633 1 95.81 94 THR A N 1
ATOM 750 C CA . THR A 1 94 ? -6.062 6.746 -5.121 1 95.81 94 THR A CA 1
ATOM 751 C C . THR A 1 94 ? -7.227 6.852 -6.098 1 95.81 94 THR A C 1
ATOM 753 O O . THR A 1 94 ? -7.883 7.895 -6.18 1 95.81 94 THR A O 1
ATOM 756 N N . GLU A 1 95 ? -7.5 5.793 -6.816 1 95.5 95 GLU A N 1
ATOM 757 C CA . GLU A 1 95 ? -8.594 5.797 -7.785 1 95.5 95 GLU A CA 1
ATOM 758 C C . GLU A 1 95 ? -9.859 5.199 -7.184 1 95.5 95 GLU A C 1
ATOM 760 O O . GLU A 1 95 ? -10.883 5.086 -7.863 1 95.5 95 GLU A O 1
ATOM 765 N N . ARG A 1 96 ? -9.758 4.828 -5.953 1 95.06 96 ARG A N 1
ATOM 766 C CA . ARG A 1 96 ? -10.875 4.258 -5.211 1 95.06 96 ARG A CA 1
ATOM 767 C C . ARG A 1 96 ? -11.422 3.014 -5.902 1 95.06 96 ARG A C 1
ATOM 769 O O . ARG A 1 96 ? -12.633 2.865 -6.059 1 95.06 96 ARG A O 1
ATOM 776 N N . LEU A 1 97 ? -10.531 2.188 -6.359 1 96.81 97 LEU A N 1
ATOM 777 C CA . LEU A 1 97 ? -10.891 0.922 -6.996 1 96.81 97 LEU A CA 1
ATOM 778 C C . LEU A 1 97 ? -10.82 -0.226 -5.992 1 96.81 97 LEU A C 1
ATOM 780 O O . LEU A 1 97 ? -9.969 -0.226 -5.098 1 96.81 97 LEU A O 1
ATOM 784 N N . PRO A 1 98 ? -11.68 -1.214 -6.16 1 96.88 98 PRO A N 1
ATOM 785 C CA . PRO A 1 98 ? -11.531 -2.416 -5.336 1 96.88 98 PRO A CA 1
ATOM 786 C C . PRO A 1 98 ? -10.172 -3.084 -5.512 1 96.88 98 PRO A C 1
ATOM 788 O O . PRO A 1 98 ? -9.594 -3.047 -6.602 1 96.88 98 PRO A O 1
ATOM 791 N N . LEU A 1 99 ? -9.688 -3.615 -4.438 1 97.25 99 LEU A N 1
ATOM 792 C CA . LEU A 1 99 ? -8.43 -4.355 -4.422 1 97.25 99 LEU A CA 1
ATOM 793 C C . LEU A 1 99 ? -8.672 -5.832 -4.121 1 97.25 99 LEU A C 1
ATOM 795 O O . LEU A 1 99 ? -9.172 -6.176 -3.045 1 97.25 99 LEU A O 1
ATOM 799 N N . LYS A 1 100 ? -8.32 -6.652 -5.059 1 94.94 100 LYS A N 1
ATOM 800 C CA . LYS A 1 100 ? -8.547 -8.086 -4.926 1 94.94 100 LYS A CA 1
ATOM 801 C C . LYS A 1 100 ? -7.238 -8.82 -4.613 1 94.94 100 LYS A C 1
ATOM 803 O O . LYS A 1 100 ? -6.277 -8.742 -5.379 1 94.94 100 LYS A O 1
ATOM 808 N N . LEU A 1 101 ? -7.172 -9.445 -3.469 1 94.69 101 LEU A N 1
ATOM 809 C CA . LEU A 1 101 ? -6.051 -10.305 -3.113 1 94.69 101 LEU A CA 1
ATOM 810 C C . LEU A 1 101 ? -6.223 -11.695 -3.707 1 94.69 101 LEU A C 1
ATOM 812 O O . LEU A 1 101 ? -7.199 -12.391 -3.406 1 94.69 101 LEU A O 1
ATOM 816 N N . VAL A 1 102 ? -5.277 -12.031 -4.574 1 90.56 102 VAL A N 1
ATOM 817 C CA . VAL A 1 102 ? -5.438 -13.289 -5.297 1 90.56 102 VAL A CA 1
ATOM 818 C C . VAL A 1 102 ? -4.203 -14.164 -5.09 1 90.56 102 VAL A C 1
ATOM 820 O O . VAL A 1 102 ? -3.117 -13.664 -4.793 1 90.56 102 VAL A O 1
ATOM 823 N N . SER A 1 103 ? -4.367 -15.453 -5.121 1 86.06 103 SER A N 1
ATOM 824 C CA . SER A 1 103 ? -3.236 -16.375 -5.141 1 86.06 103 SER A CA 1
ATOM 825 C C . SER A 1 103 ? -2.652 -16.5 -6.543 1 86.06 103 SER A C 1
ATOM 827 O O . SER A 1 103 ? -3.369 -16.828 -7.496 1 86.06 103 SER A O 1
ATOM 829 N N . CYS A 1 104 ? -1.58 -15.641 -6.715 1 77.56 104 CYS A N 1
ATOM 830 C CA . CYS A 1 104 ? -0.969 -15.75 -8.031 1 77.56 104 CYS A CA 1
ATOM 831 C C . CYS A 1 104 ? 0.023 -16.906 -8.078 1 77.56 104 CYS A C 1
ATOM 833 O O . CYS A 1 104 ? 0.719 -17.172 -7.098 1 77.56 104 CYS A O 1
ATOM 835 N N . ARG A 1 105 ? -0.462 -17.953 -8.5 1 57 105 ARG A N 1
ATOM 836 C CA . ARG A 1 105 ? 0.48 -19.047 -8.727 1 57 105 ARG A CA 1
ATOM 837 C C . ARG A 1 105 ? 1.34 -18.797 -9.953 1 57 105 ARG A C 1
ATOM 839 O O . ARG A 1 105 ? 0.936 -18.047 -10.859 1 57 105 ARG A O 1
ATOM 846 N N . ASP A 1 106 ? 2.732 -18.609 -9.883 1 49.91 106 ASP A N 1
ATOM 847 C CA . ASP A 1 106 ? 3.65 -18.547 -11.016 1 49.91 106 ASP A CA 1
ATOM 848 C C . ASP A 1 106 ? 2.934 -18.875 -12.32 1 49.91 106 ASP A C 1
ATOM 850 O O . ASP A 1 106 ? 3.398 -18.5 -13.398 1 49.91 106 ASP A O 1
ATOM 854 N N . GLY A 1 107 ? 2.396 -19.953 -12.648 1 42.25 107 GLY A N 1
ATOM 855 C CA . GLY A 1 107 ? 2.42 -20.391 -14.031 1 42.25 107 GLY A CA 1
ATOM 856 C C . GLY A 1 107 ? 1.558 -19.547 -14.953 1 42.25 107 GLY A C 1
ATOM 857 O O . GLY A 1 107 ? 1.548 -19.75 -16.172 1 42.25 107 GLY A O 1
ATOM 858 N N . GLU A 1 108 ? 0.515 -18.781 -14.469 1 40.94 108 GLU A N 1
ATOM 859 C CA . GLU A 1 108 ? -0.267 -18.266 -15.594 1 40.94 108 GLU A CA 1
ATOM 860 C C . GLU A 1 108 ? 0.013 -16.781 -15.82 1 40.94 108 GLU A C 1
ATOM 862 O O . GLU A 1 108 ? 0.025 -15.992 -14.875 1 40.94 108 GLU A O 1
ATOM 867 N N . PRO A 1 109 ? 0.948 -16.422 -16.828 1 40.72 109 PRO A N 1
ATOM 868 C CA . PRO A 1 109 ? 1.105 -15.039 -17.281 1 40.72 109 PRO A CA 1
ATOM 869 C C . PRO A 1 109 ? -0.192 -14.242 -17.188 1 40.72 109 PRO A C 1
ATOM 871 O O . PRO A 1 109 ? -1.253 -14.734 -17.594 1 40.72 109 PRO A O 1
ATOM 874 N N . GLN A 1 110 ? -0.637 -13.594 -16.125 1 33.12 110 GLN A N 1
ATOM 875 C CA . GLN A 1 110 ? -1.836 -12.836 -16.469 1 33.12 110 GLN A CA 1
ATOM 876 C C . GLN A 1 110 ? -1.544 -11.797 -17.547 1 33.12 110 GLN A C 1
ATOM 878 O O . GLN A 1 110 ? -0.511 -11.125 -17.5 1 33.12 110 GLN A O 1
ATOM 883 N N . MET B 1 1 ? 34.781 -26.812 -43.031 1 34.38 1 MET B N 1
ATOM 884 C CA . MET B 1 1 ? 34.375 -27.188 -41.688 1 34.38 1 MET B CA 1
ATOM 885 C C . MET B 1 1 ? 33.969 -25.953 -40.875 1 34.38 1 MET B C 1
ATOM 887 O O . MET B 1 1 ? 34.812 -25.078 -40.625 1 34.38 1 MET B O 1
ATOM 891 N N . GLY B 1 2 ? 32.781 -25.266 -41.188 1 34.22 2 GLY B N 1
ATOM 892 C CA . GLY B 1 2 ? 32.094 -24.047 -40.812 1 34.22 2 GLY B CA 1
ATOM 893 C C . GLY B 1 2 ? 31.656 -24.031 -39.375 1 34.22 2 GLY B C 1
ATOM 894 O O . GLY B 1 2 ? 30.734 -24.734 -38.969 1 34.22 2 GLY B O 1
ATOM 895 N N . HIS B 1 3 ? 32.594 -23.953 -38.375 1 45.59 3 HIS B N 1
ATOM 896 C CA . HIS B 1 3 ? 32.312 -23.969 -36.938 1 45.59 3 HIS B CA 1
ATOM 897 C C . HIS B 1 3 ? 31.391 -22.797 -36.562 1 45.59 3 HIS B C 1
ATOM 899 O O . HIS B 1 3 ? 31.844 -21.656 -36.438 1 45.59 3 HIS B O 1
ATOM 905 N N . ARG B 1 4 ? 30.109 -22.703 -37 1 45.72 4 ARG B N 1
ATOM 906 C CA . ARG B 1 4 ? 29.188 -21.703 -36.469 1 45.72 4 ARG B CA 1
ATOM 907 C C . ARG B 1 4 ? 29.047 -21.844 -34.969 1 45.72 4 ARG B C 1
ATOM 909 O O . ARG B 1 4 ? 28.547 -22.859 -34.469 1 45.72 4 ARG B O 1
ATOM 916 N N . ARG B 1 5 ? 29.984 -21.344 -34.156 1 44.88 5 ARG B N 1
ATOM 917 C CA . ARG B 1 5 ? 29.797 -21.219 -32.688 1 44.88 5 ARG B CA 1
ATOM 918 C C . ARG B 1 5 ? 28.484 -20.484 -32.375 1 44.88 5 ARG B C 1
ATOM 920 O O . ARG B 1 5 ? 28.297 -19.344 -32.781 1 44.88 5 ARG B O 1
ATOM 927 N N . ARG B 1 6 ? 27.359 -21.25 -32.375 1 45.28 6 ARG B N 1
ATOM 928 C CA . ARG B 1 6 ? 26.141 -20.766 -31.719 1 45.28 6 ARG B CA 1
ATOM 929 C C . ARG B 1 6 ? 26.453 -20.156 -30.359 1 45.28 6 ARG B C 1
ATOM 931 O O . ARG B 1 6 ? 26.953 -20.844 -29.469 1 45.28 6 ARG B O 1
ATOM 938 N N . HIS B 1 7 ? 26.969 -18.938 -30.312 1 39.5 7 HIS B N 1
ATOM 939 C CA . HIS B 1 7 ? 26.922 -18.219 -29.031 1 39.5 7 HIS B CA 1
ATOM 940 C C . HIS B 1 7 ? 25.578 -18.422 -28.344 1 39.5 7 HIS B C 1
ATOM 942 O O . HIS B 1 7 ? 24.531 -18.125 -28.922 1 39.5 7 HIS B O 1
ATOM 948 N N . ARG B 1 8 ? 25.266 -19.656 -27.719 1 43.12 8 ARG B N 1
ATOM 949 C CA . ARG B 1 8 ? 24.172 -19.797 -26.766 1 43.12 8 ARG B CA 1
ATOM 950 C C . ARG B 1 8 ? 24.156 -18.625 -25.781 1 43.12 8 ARG B C 1
ATOM 952 O O . ARG B 1 8 ? 25.031 -18.531 -24.922 1 43.12 8 ARG B O 1
ATOM 959 N N . TRP B 1 9 ? 24.047 -17.406 -26.188 1 38.62 9 TRP B N 1
ATOM 960 C CA . TRP B 1 9 ? 23.656 -16.391 -25.203 1 38.62 9 TRP B CA 1
ATOM 961 C C . TRP B 1 9 ? 22.672 -16.969 -24.203 1 38.62 9 TRP B C 1
ATOM 963 O O . TRP B 1 9 ? 21.547 -17.312 -24.547 1 38.62 9 TRP B O 1
ATOM 973 N N . GLY B 1 10 ? 22.953 -18.062 -23.406 1 36 10 GLY B N 1
ATOM 974 C CA . GLY B 1 10 ? 22.172 -18.531 -22.281 1 36 10 GLY B CA 1
ATOM 975 C C . GLY B 1 10 ? 21.609 -17.391 -21.438 1 36 10 GLY B C 1
ATOM 976 O O . GLY B 1 10 ? 22.344 -16.766 -20.672 1 36 10 GLY B O 1
ATOM 977 N N . HIS B 1 11 ? 20.984 -16.422 -21.922 1 39.34 11 HIS B N 1
ATOM 978 C CA . HIS B 1 11 ? 20.312 -15.508 -21.016 1 39.34 11 HIS B CA 1
ATOM 979 C C . HIS B 1 11 ? 19.516 -16.266 -19.953 1 39.34 11 HIS B C 1
ATOM 981 O O . HIS B 1 11 ? 18.375 -16.688 -20.219 1 39.34 11 HIS B O 1
ATOM 987 N N . ALA B 1 12 ? 20.016 -17.234 -19.25 1 40.09 12 ALA B N 1
ATOM 988 C CA . ALA B 1 12 ? 19.453 -18.016 -18.141 1 40.09 12 ALA B CA 1
ATOM 989 C C . ALA B 1 12 ? 18.719 -17.109 -17.156 1 40.09 12 ALA B C 1
ATOM 991 O O . ALA B 1 12 ? 19.297 -16.688 -16.156 1 40.09 12 ALA B O 1
ATOM 992 N N . GLY B 1 13 ? 18.281 -15.883 -17.375 1 43.06 13 GLY B N 1
ATOM 993 C CA . GLY B 1 13 ? 17.672 -15.266 -16.203 1 43.06 13 GLY B CA 1
ATOM 994 C C . GLY B 1 13 ? 16.766 -16.219 -15.445 1 43.06 13 GLY B C 1
ATOM 995 O O . GLY B 1 13 ? 15.812 -16.766 -16.016 1 43.06 13 GLY B O 1
ATOM 996 N N . ALA B 1 14 ? 17.203 -17.141 -14.719 1 45.47 14 ALA B N 1
ATOM 997 C CA . ALA B 1 14 ? 16.5 -18.047 -13.812 1 45.47 14 ALA B CA 1
ATOM 998 C C . ALA B 1 14 ? 15.219 -17.406 -13.281 1 45.47 14 ALA B C 1
ATOM 1000 O O . ALA B 1 14 ? 15.273 -16.406 -12.547 1 45.47 14 ALA B O 1
ATOM 1001 N N . LYS B 1 15 ? 14.141 -17.141 -14.062 1 52.56 15 LYS B N 1
ATOM 1002 C CA . LYS B 1 15 ? 12.844 -16.641 -13.633 1 52.56 15 LYS B CA 1
ATOM 1003 C C . LYS B 1 15 ? 12.367 -17.359 -12.375 1 52.56 15 LYS B C 1
ATOM 1005 O O . LYS B 1 15 ? 11.922 -18.516 -12.445 1 52.56 15 LYS B O 1
ATOM 1010 N N . THR B 1 16 ? 13.297 -17.438 -11.312 1 61.69 16 THR B N 1
ATOM 1011 C CA . THR B 1 16 ? 12.75 -18.109 -10.133 1 61.69 16 THR B CA 1
ATOM 1012 C C . THR B 1 16 ? 11.406 -17.5 -9.742 1 61.69 16 THR B C 1
ATOM 1014 O O . THR B 1 16 ? 11.266 -16.281 -9.672 1 61.69 16 THR B O 1
ATOM 1017 N N . ARG B 1 17 ? 10.406 -18.25 -10.062 1 69.25 17 ARG B N 1
ATOM 1018 C CA . ARG B 1 17 ? 9.039 -17.844 -9.719 1 69.25 17 ARG B CA 1
ATOM 1019 C C . ARG B 1 17 ? 8.875 -17.719 -8.211 1 69.25 17 ARG B C 1
ATOM 1021 O O . ARG B 1 17 ? 9.32 -18.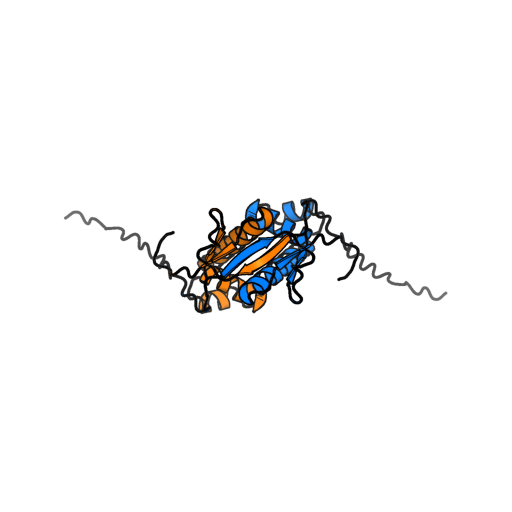578 -7.449 1 69.25 17 ARG B O 1
ATOM 1028 N N . PRO B 1 18 ? 8.414 -16.609 -7.793 1 73.69 18 PRO B N 1
ATOM 1029 C CA . PRO B 1 18 ? 8.18 -16.5 -6.355 1 73.69 18 PRO B CA 1
ATOM 1030 C C . PRO B 1 18 ? 7.246 -17.578 -5.816 1 73.69 18 PRO B C 1
ATOM 1032 O O . PRO B 1 18 ? 6.316 -18 -6.508 1 73.69 18 PRO B O 1
ATOM 1035 N N . THR B 1 19 ? 7.539 -18.359 -4.828 1 68.62 19 THR B N 1
ATOM 1036 C CA . THR B 1 19 ? 6.676 -19.312 -4.133 1 68.62 19 THR B CA 1
ATOM 1037 C C . THR B 1 19 ? 6.043 -18.672 -2.9 1 68.62 19 THR B C 1
ATOM 1039 O O . THR B 1 19 ? 6.672 -18.594 -1.844 1 68.62 19 THR B O 1
ATOM 1042 N N . PRO B 1 20 ? 4.863 -18.156 -3.111 1 65 20 PRO B N 1
ATOM 1043 C CA . PRO B 1 20 ? 4.277 -17.516 -1.932 1 65 20 PRO B CA 1
ATOM 1044 C C . PRO B 1 20 ? 3.912 -18.516 -0.837 1 65 20 PRO B C 1
ATOM 1046 O O . PRO B 1 20 ? 3.498 -19.641 -1.135 1 65 20 PRO B O 1
ATOM 1049 N N . THR B 1 21 ? 4.23 -18.25 0.358 1 66.94 21 THR B N 1
ATOM 1050 C CA . THR B 1 21 ? 3.891 -19.109 1.494 1 66.94 21 THR B CA 1
ATOM 1051 C C . THR B 1 21 ? 2.668 -18.562 2.229 1 66.94 21 THR B C 1
ATOM 1053 O O . THR B 1 21 ? 2.025 -19.297 2.994 1 66.94 21 THR B O 1
ATOM 1056 N N . LEU B 1 22 ? 2.316 -17.344 2.02 1 64.81 22 LEU B N 1
ATOM 1057 C CA . LEU B 1 22 ? 1.204 -16.797 2.785 1 64.81 22 LEU B CA 1
ATOM 1058 C C . LEU B 1 22 ? -0.127 -17.359 2.293 1 64.81 22 LEU B C 1
ATOM 1060 O O . LEU B 1 22 ? -0.394 -17.359 1.09 1 64.81 22 LEU B O 1
ATOM 1064 N N . PRO B 1 23 ? -0.728 -18.109 3.27 1 60.66 23 PRO B N 1
ATOM 1065 C CA . PRO B 1 23 ? -2.047 -18.594 2.869 1 60.66 23 PRO B CA 1
ATOM 1066 C C . PRO B 1 23 ? -2.979 -17.484 2.406 1 60.66 23 PRO B C 1
ATOM 1068 O O . PRO B 1 23 ? -2.932 -16.375 2.943 1 60.66 23 PRO B O 1
ATOM 1071 N N . HIS B 1 24 ? -3.389 -17.5 1.202 1 63.22 24 HIS B N 1
ATOM 1072 C CA . HIS B 1 24 ? -4.293 -16.375 0.973 1 63.22 24 HIS B CA 1
ATOM 1073 C C . HIS B 1 24 ? -5.637 -16.844 0.435 1 63.22 24 HIS B C 1
ATOM 1075 O O . HIS B 1 24 ? -5.688 -17.703 -0.452 1 63.22 24 HIS B O 1
ATOM 1081 N N . GLU B 1 25 ? -6.617 -16.766 1.353 1 72.44 25 GLU B N 1
ATOM 1082 C CA . GLU B 1 25 ? -7.977 -16.766 0.821 1 72.44 25 GLU B CA 1
ATOM 1083 C C . GLU B 1 25 ? -8.25 -15.492 0.019 1 72.44 25 GLU B C 1
ATOM 1085 O O . GLU B 1 25 ? -7.711 -14.43 0.334 1 72.44 25 GLU B O 1
ATOM 1090 N N . GLU B 1 26 ? -8.883 -15.742 -1.081 1 85.25 26 GLU B N 1
ATOM 1091 C CA . GLU B 1 26 ? -9.211 -14.578 -1.901 1 85.25 26 GLU B CA 1
ATOM 1092 C C . GLU B 1 26 ? -10.008 -13.555 -1.106 1 85.25 26 GLU B C 1
ATOM 1094 O O . GLU B 1 26 ? -10.992 -13.898 -0.446 1 85.25 26 GLU B O 1
ATOM 1099 N N . THR B 1 27 ? -9.531 -12.461 -0.944 1 92.69 27 THR B N 1
ATOM 1100 C CA . THR B 1 27 ? -10.156 -11.352 -0.221 1 92.69 27 THR B CA 1
ATOM 1101 C C . THR B 1 27 ? -10.32 -10.141 -1.128 1 92.69 27 THR B C 1
ATOM 1103 O O . THR B 1 27 ? -9.438 -9.836 -1.935 1 92.69 27 THR B O 1
ATOM 1106 N N . LEU B 1 28 ? -11.492 -9.602 -1.042 1 94.81 28 LEU B N 1
ATOM 1107 C CA . LEU B 1 28 ? -11.789 -8.406 -1.818 1 94.81 28 LEU B CA 1
ATOM 1108 C C . LEU B 1 28 ? -11.969 -7.199 -0.904 1 94.81 28 LEU B C 1
ATOM 1110 O O . LEU B 1 28 ? -12.797 -7.223 0.008 1 94.81 28 LEU B O 1
ATOM 1114 N N . TYR B 1 29 ? -11.102 -6.246 -1.069 1 96.25 29 TYR B N 1
ATOM 1115 C CA . TYR B 1 29 ? -11.281 -4.969 -0.395 1 96.25 29 TYR B CA 1
ATOM 1116 C C . TYR B 1 29 ? -12.164 -4.039 -1.223 1 96.25 29 TYR B C 1
ATOM 1118 O O . TYR B 1 29 ? -11.805 -3.666 -2.342 1 96.25 29 TYR B O 1
ATOM 1126 N N . ILE B 1 30 ? -13.211 -3.6 -0.658 1 95.31 30 ILE B N 1
ATOM 1127 C CA . ILE B 1 30 ? -14.156 -2.752 -1.376 1 95.31 30 ILE B CA 1
ATOM 1128 C C . ILE B 1 30 ? -14.227 -1.379 -0.713 1 95.31 30 ILE B C 1
ATOM 1130 O O . ILE B 1 30 ? -14.422 -1.278 0.501 1 95.31 30 ILE B O 1
ATOM 1134 N N . PRO B 1 31 ? -14 -0.329 -1.553 1 95.25 31 PRO B N 1
ATOM 1135 C CA . PRO B 1 31 ? -14.156 1.015 -0.992 1 95.25 31 PRO B CA 1
ATOM 1136 C C . PRO B 1 31 ? -15.625 1.398 -0.788 1 95.25 31 PRO B C 1
ATOM 1138 O O . PRO B 1 31 ? -16.438 1.242 -1.7 1 95.25 31 PRO B O 1
ATOM 1141 N N . LEU B 1 32 ? -15.875 1.757 0.373 1 91.62 32 LEU B N 1
ATOM 1142 C CA . LEU B 1 32 ? -17.219 2.232 0.722 1 91.62 32 LEU B CA 1
ATOM 1143 C C . LEU B 1 32 ? -17.141 3.588 1.418 1 91.62 32 LEU B C 1
ATOM 1145 O O . LEU B 1 32 ? -16.141 3.904 2.07 1 91.62 32 LEU B O 1
ATOM 1149 N N . ARG B 1 33 ? -18.141 4.324 1.14 1 86 33 ARG B N 1
ATOM 1150 C CA . ARG B 1 33 ? -18.234 5.547 1.929 1 86 33 ARG B CA 1
ATOM 1151 C C . ARG B 1 33 ? -18.625 5.242 3.369 1 86 33 ARG B C 1
ATOM 1153 O O . ARG B 1 33 ? -19.469 4.371 3.617 1 86 33 ARG B O 1
ATOM 1160 N N . GLU B 1 34 ? -17.969 5.84 4.242 1 76.56 34 GLU B N 1
ATOM 1161 C CA . GLU B 1 34 ? -18.297 5.613 5.645 1 76.56 34 GLU B CA 1
ATOM 1162 C C . GLU B 1 34 ? -19.734 6 5.941 1 76.56 34 GLU B C 1
ATOM 1164 O O . GLU B 1 34 ? -20.219 7.039 5.477 1 76.56 34 GLU B O 1
ATOM 1169 N N . ALA B 1 35 ? -20.453 5.031 6.492 1 75.69 35 ALA B N 1
ATOM 1170 C CA . ALA B 1 35 ? -21.828 5.246 6.934 1 75.69 35 ALA B CA 1
ATOM 1171 C C . ALA B 1 35 ? -22.016 4.828 8.391 1 75.69 35 ALA B C 1
ATOM 1173 O O . ALA B 1 35 ? -21.219 4.039 8.914 1 75.69 35 ALA B O 1
ATOM 1174 N N . PRO B 1 36 ? -22.875 5.551 9.055 1 73.38 36 PRO B N 1
ATOM 1175 C CA . PRO B 1 36 ? -23.109 5.25 10.477 1 73.38 36 PRO B CA 1
ATOM 1176 C C . PRO B 1 36 ? -23.172 3.75 10.75 1 73.38 36 PRO B C 1
ATOM 1178 O O . PRO B 1 36 ? -22.719 3.291 11.805 1 73.38 36 PRO B O 1
ATOM 1181 N N . GLY B 1 37 ? -23.547 2.939 9.953 1 72.75 37 GLY B N 1
ATOM 1182 C CA . GLY B 1 37 ? -23.641 1.503 10.164 1 72.75 37 GLY B CA 1
ATOM 1183 C C . GLY B 1 37 ? -22.359 0.771 9.797 1 72.75 37 GLY B C 1
ATOM 1184 O O . GLY B 1 37 ? -22.188 -0.399 10.141 1 72.75 37 GLY B O 1
ATOM 1185 N N . LEU B 1 38 ? -21.5 1.527 9.219 1 74.62 38 LEU B N 1
ATOM 1186 C CA . LEU B 1 38 ? -20.25 0.91 8.766 1 74.62 38 LEU B CA 1
ATOM 1187 C C . LEU B 1 38 ? -19.062 1.505 9.492 1 74.62 38 LEU B C 1
ATOM 1189 O O . LEU B 1 38 ? -18.203 2.135 8.867 1 74.62 38 LEU B O 1
ATOM 1193 N N . ARG B 1 39 ? -19.031 1.323 10.836 1 77.69 39 ARG B N 1
ATOM 1194 C CA . ARG B 1 39 ? -17.922 1.82 11.641 1 77.69 39 ARG B CA 1
ATOM 1195 C C . ARG B 1 39 ? -17.188 0.674 12.328 1 77.69 39 ARG B C 1
ATOM 1197 O O . ARG B 1 39 ? -17.516 0.31 13.461 1 77.69 39 ARG B O 1
ATOM 1204 N N . PRO B 1 40 ? -16.297 0.187 11.555 1 83.81 40 PRO B N 1
ATOM 1205 C CA . PRO B 1 40 ? -15.555 -0.896 12.195 1 83.81 40 PRO B CA 1
ATOM 1206 C C . PRO B 1 40 ? -14.82 -0.439 13.453 1 83.81 40 PRO B C 1
ATOM 1208 O O . PRO B 1 40 ? -14.398 0.719 13.547 1 83.81 40 PRO B O 1
ATOM 1211 N N . THR B 1 41 ? -14.766 -1.352 14.438 1 86.56 41 THR B N 1
ATOM 1212 C CA . THR B 1 41 ? -14.109 -1.051 15.703 1 86.56 41 THR B CA 1
ATOM 1213 C C . THR B 1 41 ? -12.594 -1.126 15.555 1 86.56 41 THR B C 1
ATOM 1215 O O . THR B 1 41 ? -11.859 -0.378 16.203 1 86.56 41 THR B O 1
ATOM 1218 N N . HIS B 1 42 ? -12.18 -2.047 14.664 1 94.38 42 HIS B N 1
ATOM 1219 C CA . HIS B 1 42 ? -10.75 -2.191 14.398 1 94.38 42 HIS B CA 1
ATOM 1220 C C . HIS B 1 42 ? -10.422 -1.868 12.945 1 94.38 42 HIS B C 1
ATOM 1222 O O . HIS B 1 42 ? -11.047 -2.408 12.031 1 94.38 42 HIS B O 1
ATOM 1228 N N . TYR B 1 43 ? -9.633 -0.97 12.805 1 95.69 43 TYR B N 1
ATOM 1229 C CA . TYR B 1 43 ? -9.219 -0.571 11.461 1 95.69 43 TYR B CA 1
ATOM 1230 C C . TYR B 1 43 ? -7.848 0.101 11.492 1 95.69 43 TYR B C 1
ATOM 1232 O O . TYR B 1 43 ? -7.336 0.433 12.562 1 95.69 43 TYR B O 1
ATOM 1240 N N . VAL B 1 44 ? -7.238 0.192 10.344 1 97.62 44 VAL B N 1
ATOM 1241 C CA . VAL B 1 44 ? -6.027 0.983 10.141 1 97.62 44 VAL B CA 1
ATOM 1242 C C . VAL B 1 44 ? -6.379 2.293 9.445 1 97.62 44 VAL B C 1
ATOM 1244 O O . VAL B 1 44 ? -7.176 2.307 8.5 1 97.62 44 VAL B O 1
ATOM 1247 N N . GLU B 1 45 ? -5.781 3.391 9.906 1 95.25 45 GLU B N 1
ATOM 1248 C CA . GLU B 1 45 ? -6.043 4.684 9.281 1 95.25 45 GLU B CA 1
ATOM 1249 C C . GLU B 1 45 ? -4.898 5.094 8.359 1 95.25 45 GLU B C 1
ATOM 1251 O O . GLU B 1 45 ? -3.725 4.957 8.719 1 95.25 45 GLU B O 1
ATOM 1256 N N . LEU B 1 46 ? -5.223 5.516 7.246 1 96.12 46 LEU B N 1
ATOM 1257 C CA . LEU B 1 46 ? -4.285 6.113 6.301 1 96.12 46 LEU B CA 1
ATOM 1258 C C . LEU B 1 46 ? -4.652 7.566 6.016 1 96.12 46 LEU B C 1
ATOM 1260 O O . LEU B 1 46 ? -5.734 7.848 5.5 1 96.12 46 LEU B O 1
ATOM 1264 N N . CYS B 1 47 ? -3.746 8.43 6.289 1 93.5 47 CYS B N 1
ATOM 1265 C CA . CYS B 1 47 ? -4.012 9.852 6.129 1 93.5 47 CYS B CA 1
ATOM 1266 C C . CYS B 1 47 ? -3.916 10.266 4.664 1 93.5 47 CYS B C 1
ATOM 1268 O O . CYS B 1 47 ? -3.188 9.648 3.887 1 93.5 47 CYS B O 1
ATOM 1270 N N . SER B 1 48 ? -4.555 11.328 4.379 1 92.38 48 SER B N 1
ATOM 1271 C CA . SER B 1 48 ? -4.59 11.852 3.016 1 92.38 48 SER B CA 1
ATOM 1272 C C . SER B 1 48 ? -3.188 12.156 2.502 1 92.38 48 SER B C 1
ATOM 1274 O O . SER B 1 48 ? -2.879 11.898 1.336 1 92.38 48 SER B O 1
ATOM 1276 N N . TYR B 1 49 ? -2.275 12.734 3.365 1 91.62 49 TYR B N 1
ATOM 1277 C CA . TYR B 1 49 ? -0.931 13.07 2.91 1 91.62 49 TYR B CA 1
ATOM 1278 C C . TYR B 1 49 ? -0.103 11.82 2.668 1 91.62 49 TYR B C 1
ATOM 1280 O O . TYR B 1 49 ? 0.774 11.805 1.802 1 91.62 49 TYR B O 1
ATOM 1288 N N . GLU B 1 50 ? -0.379 10.781 3.463 1 96 50 GLU B N 1
ATOM 1289 C CA . GLU B 1 50 ? 0.272 9.492 3.25 1 96 50 GLU B CA 1
ATOM 1290 C C . GLU B 1 50 ? -0.115 8.891 1.901 1 96 50 GLU B C 1
ATOM 1292 O O . GLU B 1 50 ? 0.746 8.414 1.158 1 96 50 GLU B O 1
ATOM 1297 N N . LEU B 1 51 ? -1.404 8.961 1.674 1 96.44 51 LEU B N 1
ATOM 1298 C CA . LEU B 1 51 ? -1.909 8.469 0.395 1 96.44 51 LEU B CA 1
ATOM 1299 C C . LEU B 1 51 ? -1.328 9.281 -0.762 1 96.44 51 LEU B C 1
ATOM 1301 O O . LEU B 1 51 ? -0.947 8.711 -1.789 1 96.44 51 LEU B O 1
ATOM 1305 N N . GLU B 1 52 ? -1.308 10.523 -0.599 1 95.38 52 GLU B N 1
ATOM 1306 C CA . GLU B 1 52 ? -0.736 11.398 -1.621 1 95.38 52 GLU B CA 1
ATOM 1307 C C . GLU B 1 52 ? 0.731 11.062 -1.873 1 95.38 52 GLU B C 1
ATOM 1309 O O . GLU B 1 52 ? 1.173 11.008 -3.023 1 95.38 52 GLU B O 1
ATOM 1314 N N . ALA B 1 53 ? 1.445 10.883 -0.833 1 97.06 53 ALA B N 1
ATOM 1315 C CA . ALA B 1 53 ? 2.854 10.523 -0.969 1 97.06 53 ALA B CA 1
ATOM 1316 C C . ALA B 1 53 ? 3.016 9.25 -1.795 1 97.06 53 ALA B C 1
ATOM 1318 O O . ALA B 1 53 ? 3.838 9.195 -2.711 1 97.06 53 ALA B O 1
ATOM 1319 N N . MET B 1 54 ? 2.256 8.281 -1.482 1 98.38 54 MET B N 1
ATOM 1320 C CA . MET B 1 54 ? 2.311 7.031 -2.234 1 98.38 54 MET B CA 1
ATOM 1321 C C . MET B 1 54 ? 1.963 7.266 -3.701 1 98.38 54 MET B C 1
ATOM 1323 O O . MET B 1 54 ? 2.609 6.711 -4.594 1 98.38 54 MET B O 1
ATOM 1327 N N . TYR B 1 55 ? 0.922 8.086 -3.914 1 98.06 55 TYR B N 1
ATOM 1328 C CA . TYR B 1 55 ? 0.52 8.383 -5.285 1 98.06 55 TYR B CA 1
ATOM 1329 C C . TYR B 1 55 ? 1.661 9.031 -6.062 1 98.06 55 TYR B C 1
ATOM 1331 O O . TYR B 1 55 ? 1.99 8.594 -7.168 1 98.06 55 TYR B O 1
ATOM 1339 N N . LEU B 1 56 ? 2.219 10.039 -5.551 1 98.19 56 LEU B N 1
ATOM 1340 C CA . LEU B 1 56 ? 3.25 10.812 -6.238 1 98.19 56 LEU B CA 1
ATOM 1341 C C . LEU B 1 56 ? 4.449 9.93 -6.582 1 98.19 56 LEU B C 1
ATOM 1343 O O . LEU B 1 56 ? 5.02 10.047 -7.668 1 98.19 56 LEU B O 1
ATOM 1347 N N . ILE B 1 57 ? 4.762 9.023 -5.688 1 98.75 57 ILE B N 1
ATOM 1348 C CA . ILE B 1 57 ? 5.973 8.227 -5.852 1 98.75 57 ILE B CA 1
ATOM 1349 C C . ILE B 1 57 ? 5.66 6.98 -6.68 1 98.75 57 ILE B C 1
ATOM 1351 O O . ILE B 1 57 ? 6.332 6.711 -7.68 1 98.75 57 ILE B O 1
ATOM 1355 N N . HIS B 1 58 ? 4.629 6.293 -6.391 1 98.62 58 HIS B N 1
ATOM 1356 C CA . HIS B 1 58 ? 4.438 4.953 -6.93 1 98.62 58 HIS B CA 1
ATOM 1357 C C . HIS B 1 58 ? 3.562 4.98 -8.18 1 98.62 58 HIS B C 1
ATOM 1359 O O . HIS B 1 58 ? 3.58 4.039 -8.977 1 98.62 58 HIS B O 1
ATOM 1365 N N . VAL B 1 59 ? 2.744 5.957 -8.375 1 98.44 59 VAL B N 1
ATOM 1366 C CA . VAL B 1 59 ? 1.847 6.02 -9.523 1 98.44 59 VAL B CA 1
ATOM 1367 C C . VAL B 1 59 ? 2.322 7.102 -10.492 1 98.44 59 VAL B C 1
ATOM 1369 O O . VAL B 1 59 ? 2.574 6.82 -11.672 1 98.44 59 VAL B O 1
ATOM 1372 N N . ALA B 1 60 ? 2.52 8.266 -9.961 1 98.12 60 ALA B N 1
ATOM 1373 C CA . ALA B 1 60 ? 2.93 9.391 -10.805 1 98.12 60 ALA B CA 1
ATOM 1374 C C . ALA B 1 60 ? 4.402 9.273 -11.188 1 98.12 60 ALA B C 1
ATOM 1376 O O . ALA B 1 60 ? 4.855 9.93 -12.133 1 98.12 60 ALA B O 1
ATOM 1377 N N . GLY B 1 61 ? 5.184 8.586 -10.406 1 98.25 61 GLY B N 1
ATOM 1378 C CA . GLY B 1 61 ? 6.57 8.312 -10.75 1 98.25 61 GLY B CA 1
ATOM 1379 C C . GLY B 1 61 ? 7.496 9.484 -10.469 1 98.25 61 GLY B C 1
ATOM 1380 O O . GLY B 1 61 ? 8.539 9.633 -11.117 1 98.25 61 GLY B O 1
ATOM 1381 N N . LEU B 1 62 ? 7.18 10.367 -9.633 1 98.44 62 LEU B N 1
ATOM 1382 C CA . LEU B 1 62 ? 8.047 11.477 -9.273 1 98.44 62 LEU B CA 1
ATOM 1383 C C . LEU B 1 62 ? 9.266 10.992 -8.492 1 98.44 62 LEU B C 1
ATOM 1385 O O . LEU B 1 62 ? 9.195 9.961 -7.816 1 98.44 62 LEU B O 1
ATOM 1389 N N . THR B 1 63 ? 10.305 11.789 -8.547 1 98.25 63 THR B N 1
ATOM 1390 C CA . THR B 1 63 ? 11.438 11.555 -7.668 1 98.25 63 THR B CA 1
ATOM 1391 C C . THR B 1 63 ? 11.109 11.961 -6.234 1 98.25 63 THR B C 1
ATOM 1393 O O . THR B 1 63 ? 10.148 12.695 -6 1 98.25 63 THR B O 1
ATOM 1396 N N . THR B 1 64 ? 11.867 11.414 -5.355 1 97.81 64 THR B N 1
ATOM 1397 C CA . THR B 1 64 ? 11.695 11.781 -3.955 1 97.81 64 THR B CA 1
ATOM 1398 C C . THR B 1 64 ? 11.766 13.289 -3.779 1 97.81 64 THR B C 1
ATOM 1400 O O . THR B 1 64 ? 10.992 13.875 -3.02 1 97.81 64 THR B O 1
ATOM 1403 N N . GLU B 1 65 ? 12.695 13.898 -4.465 1 97.69 65 GLU B N 1
ATOM 1404 C CA . GLU B 1 65 ? 12.867 15.344 -4.371 1 97.69 65 GLU B CA 1
ATOM 1405 C C . GLU B 1 65 ? 11.633 16.078 -4.871 1 97.69 65 GLU B C 1
ATOM 1407 O O . GLU B 1 65 ? 11.133 17 -4.207 1 97.69 65 GLU B O 1
ATOM 1412 N N . GLU B 1 66 ? 11.18 15.742 -6.012 1 97.88 66 GLU B N 1
ATOM 1413 C CA . GLU B 1 66 ? 9.992 16.359 -6.598 1 97.88 66 GLU B CA 1
ATOM 1414 C C . GLU B 1 66 ? 8.773 16.172 -5.699 1 97.88 66 GLU B C 1
ATOM 1416 O O . GLU B 1 66 ? 8 17.109 -5.477 1 97.88 66 GLU B O 1
ATOM 1421 N N . ALA B 1 67 ? 8.586 14.977 -5.23 1 97.56 67 ALA B N 1
ATOM 1422 C CA . ALA B 1 67 ? 7.445 14.656 -4.375 1 97.56 67 ALA B CA 1
ATOM 1423 C C . ALA B 1 67 ? 7.508 15.438 -3.062 1 97.56 67 ALA B C 1
ATOM 1425 O O . ALA B 1 67 ? 6.496 15.961 -2.598 1 97.56 67 ALA B O 1
ATOM 1426 N N . ALA B 1 68 ? 8.633 15.484 -2.461 1 96.56 68 ALA B N 1
ATOM 1427 C CA . ALA B 1 68 ? 8.82 16.234 -1.218 1 96.56 68 ALA B CA 1
ATOM 1428 C C . ALA B 1 68 ? 8.461 17.703 -1.398 1 96.56 68 ALA B C 1
ATOM 1430 O O . ALA B 1 68 ? 7.777 18.281 -0.552 1 96.56 68 ALA B O 1
ATOM 1431 N N . GLN B 1 69 ? 8.914 18.266 -2.508 1 95.31 69 GLN B N 1
ATOM 1432 C CA . GLN B 1 69 ? 8.609 19.656 -2.812 1 95.31 69 GLN B CA 1
ATOM 1433 C C . GLN B 1 69 ? 7.102 19.859 -2.979 1 95.31 69 GLN B C 1
ATOM 1435 O O . GLN B 1 69 ? 6.551 20.844 -2.484 1 95.31 69 GLN B O 1
ATOM 1440 N N . LYS B 1 70 ? 6.453 19 -3.588 1 94.19 70 LYS B N 1
ATOM 1441 C CA . LYS B 1 70 ? 5.02 19.125 -3.85 1 94.19 70 LYS B CA 1
ATOM 1442 C C . LYS B 1 70 ? 4.219 19.047 -2.553 1 94.19 70 LYS B C 1
ATOM 1444 O O . LYS B 1 70 ? 3.227 19.766 -2.393 1 94.19 70 LYS B O 1
ATOM 1449 N N . ILE B 1 71 ? 4.609 18.156 -1.687 1 92.12 71 ILE B N 1
ATOM 1450 C CA . ILE B 1 71 ? 3.924 18 -0.41 1 92.12 71 ILE B CA 1
ATOM 1451 C C . ILE B 1 71 ? 4.336 19.125 0.543 1 92.12 71 ILE B C 1
ATOM 1453 O O . ILE B 1 71 ? 3.572 19.5 1.436 1 92.12 71 ILE B O 1
ATOM 1457 N N . GLY B 1 72 ? 5.484 19.641 0.364 1 92.94 72 GLY B N 1
ATOM 1458 C CA . GLY B 1 72 ? 5.977 20.719 1.203 1 92.94 72 GLY B CA 1
ATOM 1459 C C . GLY B 1 72 ? 6.73 20.234 2.426 1 92.94 72 GLY B C 1
ATOM 1460 O O . GLY B 1 72 ? 6.555 20.766 3.523 1 92.94 72 GLY B O 1
ATOM 1461 N N . VAL B 1 73 ? 7.465 19.203 2.312 1 95 73 VAL B N 1
ATOM 1462 C CA . VAL B 1 73 ? 8.258 18.656 3.412 1 95 73 VAL B CA 1
ATOM 1463 C C . VAL B 1 73 ? 9.672 18.375 2.928 1 95 73 VAL B C 1
ATOM 1465 O O . VAL B 1 73 ? 9.961 18.469 1.733 1 95 73 VAL B O 1
ATOM 1468 N N . SER B 1 74 ? 10.555 18.078 3.875 1 95.94 74 SER B N 1
ATOM 1469 C CA . SER B 1 74 ? 11.898 17.641 3.521 1 95.94 74 SER B CA 1
ATOM 1470 C C . SER B 1 74 ? 11.898 16.219 2.957 1 95.94 74 SER B C 1
ATOM 1472 O O . SER B 1 74 ? 10.945 15.469 3.176 1 95.94 74 SER B O 1
ATOM 1474 N N . LYS B 1 75 ? 12.984 15.867 2.232 1 97.62 75 LYS B N 1
ATOM 1475 C CA . LYS B 1 75 ? 13.133 14.508 1.716 1 97.62 75 LYS B CA 1
ATOM 1476 C C . LYS B 1 75 ? 13.086 13.484 2.844 1 97.62 75 LYS B C 1
ATOM 1478 O O . LYS B 1 75 ? 12.492 12.414 2.689 1 97.62 75 LYS B O 1
ATOM 1483 N N . ALA B 1 76 ? 13.781 13.828 3.908 1 96.88 76 ALA B N 1
ATOM 1484 C CA . ALA B 1 76 ? 13.812 12.922 5.055 1 96.88 76 ALA B CA 1
ATOM 1485 C C . ALA B 1 76 ? 12.406 12.695 5.609 1 96.88 76 ALA B C 1
ATOM 1487 O O . ALA B 1 76 ? 12.047 11.57 5.957 1 96.88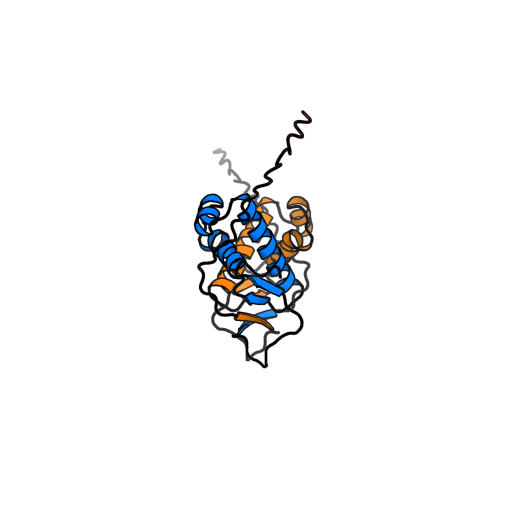 76 ALA B O 1
ATOM 1488 N N . THR B 1 77 ? 11.578 13.727 5.691 1 96.56 77 THR B N 1
ATOM 1489 C CA . THR B 1 77 ? 10.203 13.625 6.172 1 96.56 77 THR B CA 1
ATOM 1490 C C . THR B 1 77 ? 9.352 12.805 5.211 1 96.56 77 THR B C 1
ATOM 1492 O O . THR B 1 77 ? 8.516 12.008 5.641 1 96.56 77 THR B O 1
ATOM 1495 N N . LEU B 1 78 ? 9.562 13.031 3.92 1 96.94 78 LEU B N 1
ATOM 1496 C CA . LEU B 1 78 ? 8.82 12.25 2.936 1 96.94 78 LEU B CA 1
ATOM 1497 C C . LEU B 1 78 ? 9.109 10.758 3.088 1 96.94 78 LEU B C 1
ATOM 1499 O O . LEU B 1 78 ? 8.195 9.938 3.014 1 96.94 78 LEU B O 1
ATOM 1503 N N . TRP B 1 79 ? 10.359 10.461 3.295 1 97.31 79 TRP B N 1
ATOM 1504 C CA . TRP B 1 79 ? 10.734 9.062 3.492 1 97.31 79 TRP B CA 1
ATOM 1505 C C . TRP B 1 79 ? 9.992 8.461 4.684 1 97.31 79 TRP B C 1
ATOM 1507 O O . TRP B 1 79 ? 9.492 7.336 4.605 1 97.31 79 TRP B O 1
ATOM 1517 N N . ARG B 1 80 ? 9.938 9.227 5.715 1 97.12 80 ARG B N 1
ATOM 1518 C CA . ARG B 1 80 ? 9.242 8.75 6.91 1 97.12 80 ARG B CA 1
ATOM 1519 C C . ARG B 1 80 ? 7.754 8.562 6.645 1 97.12 80 ARG B C 1
ATOM 1521 O O . ARG B 1 80 ? 7.156 7.59 7.109 1 97.12 80 ARG B O 1
ATOM 1528 N N . ILE B 1 81 ? 7.164 9.484 5.949 1 96.5 81 ILE B N 1
ATOM 1529 C CA . ILE B 1 81 ? 5.754 9.414 5.59 1 96.5 81 ILE B CA 1
ATOM 1530 C C . ILE B 1 81 ? 5.492 8.164 4.754 1 96.5 81 ILE B C 1
ATOM 1532 O O . ILE B 1 81 ? 4.535 7.426 5.012 1 96.5 81 ILE B O 1
ATOM 1536 N N . LEU B 1 82 ? 6.312 7.91 3.801 1 98.31 82 LEU B N 1
ATOM 1537 C CA . LEU B 1 82 ? 6.168 6.754 2.926 1 98.31 82 LEU B CA 1
ATOM 1538 C C . LEU B 1 82 ? 6.305 5.457 3.711 1 98.31 82 LEU B C 1
ATOM 1540 O O . LEU B 1 82 ? 5.531 4.52 3.512 1 98.31 82 LEU B O 1
ATOM 1544 N N . GLU B 1 83 ? 7.336 5.414 4.531 1 98.06 83 GLU B N 1
ATOM 1545 C CA . GLU B 1 83 ? 7.547 4.211 5.332 1 98.06 83 GLU B CA 1
ATOM 1546 C C . GLU B 1 83 ? 6.336 3.918 6.215 1 98.06 83 GLU B C 1
ATOM 1548 O O . GLU B 1 83 ? 5.895 2.77 6.309 1 98.06 83 GLU B O 1
ATOM 1553 N N . GLN B 1 84 ? 5.805 4.914 6.812 1 97.81 84 GLN B N 1
ATOM 1554 C CA . GLN B 1 84 ? 4.621 4.75 7.648 1 97.81 84 GLN B CA 1
ATOM 1555 C C . GLN B 1 84 ? 3.422 4.301 6.82 1 97.81 84 GLN B C 1
ATOM 1557 O O . GLN B 1 84 ? 2.684 3.4 7.227 1 97.81 84 GLN B O 1
ATOM 1562 N N . ALA B 1 85 ? 3.215 4.926 5.699 1 98.31 85 ALA B N 1
ATOM 1563 C CA . ALA B 1 85 ? 2.104 4.582 4.816 1 98.31 85 ALA B CA 1
ATOM 1564 C C . ALA B 1 85 ? 2.197 3.133 4.352 1 98.31 85 ALA B C 1
ATOM 1566 O O . ALA B 1 85 ? 1.214 2.391 4.414 1 98.31 85 ALA B O 1
ATOM 1567 N N . ARG B 1 86 ? 3.396 2.773 3.938 1 98.75 86 ARG B N 1
ATOM 1568 C CA . ARG B 1 86 ? 3.629 1.411 3.465 1 98.75 86 ARG B CA 1
ATOM 1569 C C . ARG B 1 86 ? 3.395 0.398 4.582 1 98.75 86 ARG B C 1
ATOM 1571 O O . ARG B 1 86 ? 2.805 -0.66 4.352 1 98.75 86 ARG B O 1
ATOM 1578 N N . HIS B 1 87 ? 3.85 0.737 5.734 1 98.81 87 HIS B N 1
ATOM 1579 C CA . HIS B 1 87 ? 3.635 -0.122 6.895 1 98.81 87 HIS B CA 1
ATOM 1580 C C . HIS B 1 87 ? 2.146 -0.297 7.184 1 98.81 87 HIS B C 1
ATOM 1582 O O . HIS B 1 87 ? 1.668 -1.423 7.336 1 98.81 87 HIS B O 1
ATOM 1588 N N . LYS B 1 88 ? 1.438 0.787 7.266 1 98.62 88 LYS B N 1
ATOM 1589 C CA . LYS B 1 88 ? 0.012 0.764 7.578 1 98.62 88 LYS B CA 1
ATOM 1590 C C . LYS B 1 88 ? -0.763 -0.049 6.543 1 98.62 88 LYS B C 1
ATOM 1592 O O . LYS B 1 88 ? -1.604 -0.875 6.902 1 98.62 88 LYS B O 1
ATOM 1597 N N . VAL B 1 89 ? -0.504 0.165 5.316 1 98.81 89 VAL B N 1
ATOM 1598 C CA . VAL B 1 89 ? -1.2 -0.524 4.238 1 98.81 89 VAL B CA 1
ATOM 1599 C C . VAL B 1 89 ? -0.893 -2.02 4.293 1 98.81 89 VAL B C 1
ATOM 1601 O O . VAL B 1 89 ? -1.802 -2.85 4.23 1 98.81 89 VAL B O 1
ATOM 1604 N N . ALA B 1 90 ? 0.392 -2.381 4.391 1 98.62 90 ALA B N 1
ATOM 1605 C CA . ALA B 1 90 ? 0.78 -3.787 4.469 1 98.62 90 ALA B CA 1
ATOM 1606 C C . ALA B 1 90 ? 0.119 -4.473 5.66 1 98.62 90 ALA B C 1
ATOM 1608 O O . ALA B 1 90 ? -0.358 -5.602 5.551 1 98.62 90 ALA B O 1
ATOM 1609 N N . LYS B 1 91 ? 0.114 -3.803 6.773 1 98.31 91 LYS B N 1
ATOM 1610 C CA . LYS B 1 91 ? -0.512 -4.355 7.973 1 98.31 91 LYS B CA 1
ATOM 1611 C C . LYS B 1 91 ? -1.999 -4.609 7.746 1 98.31 91 LYS B C 1
ATOM 1613 O O . LYS B 1 91 ? -2.504 -5.691 8.062 1 98.31 91 LYS B O 1
ATOM 1618 N N . ALA B 1 92 ? -2.713 -3.586 7.238 1 98.25 92 ALA B N 1
ATOM 1619 C CA . ALA B 1 92 ? -4.145 -3.729 6.992 1 98.25 92 ALA B CA 1
ATOM 1620 C C . ALA B 1 92 ? -4.43 -4.93 6.09 1 98.25 92 ALA B C 1
ATOM 1622 O O . ALA B 1 92 ? -5.316 -5.734 6.387 1 98.25 92 ALA B O 1
ATOM 1623 N N . LEU B 1 93 ? -3.664 -5.082 5.039 1 97.19 93 LEU B N 1
ATOM 1624 C CA . LEU B 1 93 ? -3.916 -6.113 4.039 1 97.19 93 LEU B CA 1
ATOM 1625 C C . LEU B 1 93 ? -3.539 -7.492 4.574 1 97.19 93 LEU B C 1
ATOM 1627 O O . LEU B 1 93 ? -4.258 -8.469 4.355 1 97.19 93 LEU B O 1
ATOM 1631 N N . THR B 1 94 ? -2.428 -7.621 5.277 1 95.81 94 THR B N 1
ATOM 1632 C CA . THR B 1 94 ? -1.959 -8.922 5.734 1 95.81 94 THR B CA 1
ATOM 1633 C C . THR B 1 94 ? -2.809 -9.422 6.898 1 95.81 94 THR B C 1
ATOM 1635 O O . THR B 1 94 ? -3.004 -10.633 7.059 1 95.81 94 THR B O 1
ATOM 1638 N N . GLU B 1 95 ? -3.32 -8.516 7.688 1 95.5 95 GLU B N 1
ATOM 1639 C CA . GLU B 1 9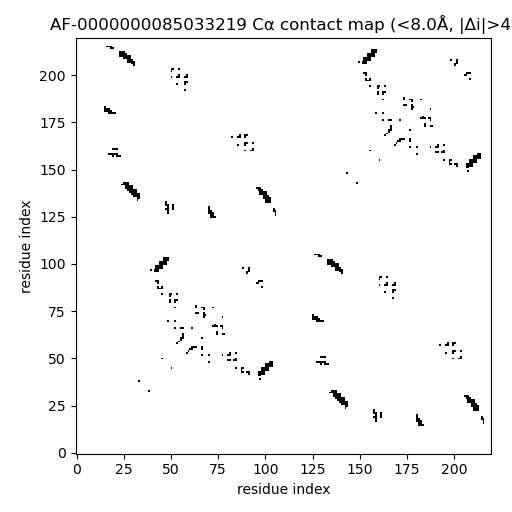5 ? -4.1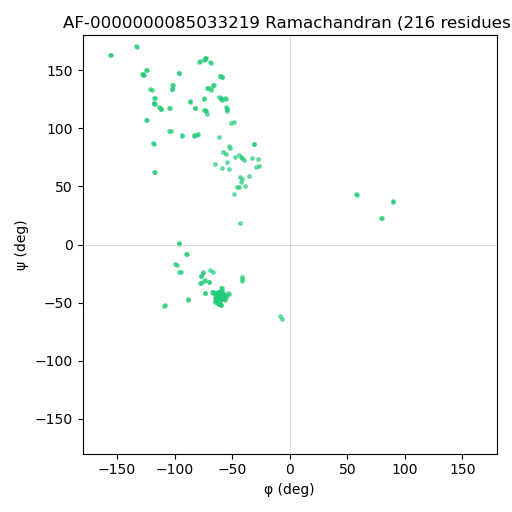45 -8.898 8.836 1 95.5 95 GLU B CA 1
ATOM 1640 C C . GLU B 1 95 ? -5.629 -8.836 8.484 1 95.5 95 GLU B C 1
ATOM 1642 O O . GLU B 1 95 ? -6.484 -9.094 9.344 1 95.5 95 GLU B O 1
ATOM 1647 N N . ARG B 1 96 ? -5.887 -8.484 7.266 1 95.12 96 ARG B N 1
ATOM 1648 C CA . ARG B 1 96 ? -7.25 -8.406 6.754 1 95.12 96 ARG B CA 1
ATOM 1649 C C . ARG B 1 96 ? -8.086 -7.434 7.574 1 95.12 96 ARG B C 1
ATOM 1651 O O . ARG B 1 96 ? -9.219 -7.75 7.953 1 95.12 96 ARG B O 1
ATOM 1658 N N . LEU B 1 97 ? -7.52 -6.324 7.902 1 96.81 97 LEU B N 1
ATOM 1659 C CA . LEU B 1 97 ? -8.203 -5.262 8.633 1 96.81 97 LEU B CA 1
ATOM 1660 C C . LEU B 1 97 ? -8.75 -4.207 7.68 1 96.81 97 LEU B C 1
ATOM 1662 O O . LEU B 1 97 ? -8.148 -3.926 6.645 1 96.81 97 LEU B O 1
ATOM 1666 N N . PRO B 1 98 ? -9.867 -3.605 8.031 1 96.81 98 PRO B N 1
ATOM 1667 C CA . PRO B 1 98 ? -10.336 -2.467 7.238 1 96.81 98 PRO B CA 1
ATOM 1668 C C . PRO B 1 98 ? -9.312 -1.329 7.188 1 96.81 98 PRO B C 1
ATOM 1670 O O . PRO B 1 98 ? -8.586 -1.108 8.156 1 96.81 98 PRO B O 1
ATOM 1673 N N . LEU B 1 99 ? -9.266 -0.701 6.066 1 97.25 99 LEU B N 1
ATOM 1674 C CA . LEU B 1 99 ? -8.406 0.456 5.852 1 97.25 99 LEU B CA 1
ATOM 1675 C C . LEU B 1 99 ? -9.234 1.721 5.652 1 97.25 99 LEU B C 1
ATOM 1677 O O . LEU B 1 99 ? -10.008 1.818 4.699 1 97.25 99 LEU B O 1
ATOM 1681 N N . LYS B 1 100 ? -9.062 2.646 6.551 1 94.88 100 LYS B N 1
ATOM 1682 C CA . LYS B 1 100 ? -9.828 3.893 6.516 1 94.88 100 LYS B CA 1
ATOM 1683 C C . LYS B 1 100 ? -8.969 5.043 5.996 1 94.88 100 LYS B C 1
ATOM 1685 O O . LYS B 1 100 ? -7.926 5.359 6.574 1 94.88 100 LYS B O 1
ATOM 1690 N N . LEU B 1 101 ? -9.344 5.605 4.887 1 94.56 101 LEU B N 1
ATOM 1691 C CA . LEU B 1 101 ? -8.711 6.809 4.363 1 94.56 101 LEU B CA 1
ATOM 1692 C C . LEU B 1 101 ? -9.281 8.062 5.027 1 94.56 101 LEU B C 1
ATOM 1694 O O . LEU B 1 101 ? -10.484 8.32 4.93 1 94.56 101 LEU B O 1
ATOM 1698 N N . VAL B 1 102 ? -8.398 8.75 5.719 1 90.38 102 VAL B N 1
ATOM 1699 C CA . VAL B 1 102 ? -8.883 9.883 6.504 1 90.38 102 VAL B CA 1
ATOM 1700 C C . VAL B 1 102 ? -8.133 11.148 6.109 1 90.38 102 VAL B C 1
ATOM 1702 O O . VAL B 1 102 ? -7.012 11.078 5.594 1 90.38 102 VAL B O 1
ATOM 1705 N N . SER B 1 103 ? -8.742 12.281 6.215 1 85.75 103 SER B N 1
ATOM 1706 C CA . SER B 1 103 ? -8.062 13.562 6.059 1 85.75 103 SER B CA 1
ATOM 1707 C C . SER B 1 103 ? -7.32 13.953 7.328 1 85.75 103 SER B C 1
ATOM 1709 O O . SER B 1 103 ? -7.91 14.008 8.414 1 85.75 103 SER B O 1
ATOM 1711 N N . CYS B 1 104 ? -5.992 13.555 7.27 1 77.56 104 CYS B N 1
ATOM 1712 C CA . CYS B 1 104 ? -5.234 13.938 8.453 1 77.56 104 CYS B CA 1
ATOM 1713 C C . CYS B 1 104 ? -4.746 15.375 8.352 1 77.56 104 CYS B C 1
ATOM 1715 O O . CYS B 1 104 ? -4.391 15.836 7.266 1 77.56 104 CYS B O 1
ATOM 1717 N N . ARG B 1 105 ? -5.492 16.203 8.867 1 56.94 105 ARG B N 1
ATOM 1718 C CA . ARG B 1 105 ? -4.977 17.562 8.953 1 56.94 105 ARG B CA 1
ATOM 1719 C C . ARG B 1 105 ? -3.873 17.672 10 1 56.94 105 ARG B C 1
ATOM 1721 O O . ARG B 1 105 ? -3.826 16.875 10.938 1 56.94 105 ARG B O 1
ATOM 1728 N N . ASP B 1 106 ? -2.52 17.938 9.641 1 49.72 106 ASP B N 1
ATOM 1729 C CA . ASP B 1 106 ? -1.446 18.219 10.586 1 49.72 106 ASP B CA 1
ATOM 1730 C C . ASP B 1 106 ? -1.993 18.391 12 1 49.72 106 ASP B C 1
ATOM 1732 O O . ASP B 1 106 ? -1.242 18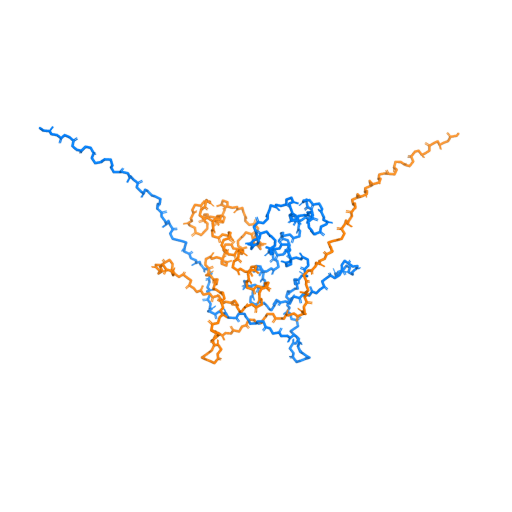.312 12.977 1 49.72 106 ASP B O 1
ATOM 1736 N N . GLY B 1 107 ? -2.797 19.234 12.414 1 42.44 107 GLY 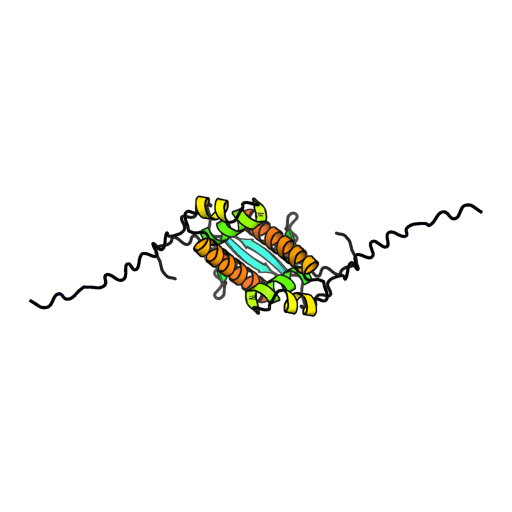B N 1
ATOM 1737 C CA . GLY B 1 107 ? -2.678 19.734 13.781 1 42.44 107 GLY B CA 1
ATOM 1738 C C . GLY B 1 107 ? -2.963 18.672 14.828 1 42.44 107 GLY B C 1
ATOM 1739 O O . GLY B 1 107 ? -2.82 18.922 16.031 1 42.44 107 GLY B O 1
ATOM 1740 N N . GLU B 1 108 ? -3.725 17.578 14.547 1 41.09 108 GLU B N 1
ATOM 1741 C CA . GLU B 1 108 ? -4.031 16.859 15.781 1 41.09 108 GLU B CA 1
ATOM 1742 C C . GLU B 1 108 ? -3.164 15.609 15.922 1 41.09 108 GLU B C 1
ATOM 1744 O O . GLU B 1 108 ? -3.008 14.844 14.977 1 41.09 108 GLU B O 1
ATOM 1749 N N . PRO B 1 109 ? -1.998 15.688 16.734 1 40.69 109 PRO B N 1
ATOM 1750 C CA . PRO B 1 109 ? -1.24 14.5 17.125 1 40.69 109 PRO B CA 1
ATOM 1751 C C . PRO B 1 109 ? -2.119 13.258 17.266 1 40.69 109 PRO B C 1
ATOM 1753 O O . PRO B 1 109 ? -3.215 13.328 17.812 1 40.69 109 PRO B O 1
ATOM 1756 N N . GLN B 1 110 ? -2.439 12.43 16.266 1 33.62 110 GLN B N 1
ATOM 1757 C CA . GLN B 1 110 ? -3.172 11.289 16.797 1 33.62 110 GLN B CA 1
ATOM 1758 C C . GLN B 1 110 ? -2.344 10.539 17.844 1 33.62 110 GLN B C 1
ATOM 1760 O O . GLN B 1 110 ? -1.142 10.336 17.656 1 33.62 110 GLN B O 1
#

Secondary structure (DSSP, 8-state):
---------------------S----EEEEEEE--TT---SS-EEEEHHHHHHHIIIIIS---HHHHHHHHTS-HHHHHHHHHHHHHHHHHHHHTT--EEEE---TTS--/---------------------S----EEEEEEE--TT---SS-EEEEHHHHHHHIIIIIS---HHHHHHHHTS-HHHHHHHHHHHHHHHHHHHHTT--EEEE---TTS--

pLDDT: mean 81.59, std 21.44, range [33.12, 98.81]